Protein AF-A0A8K1CZY5-F1 (afdb_monomer)

pLDDT: mean 95.3, std 3.55, range [76.88, 98.69]

Structure (mmCIF, N/CA/C/O backbone):
data_AF-A0A8K1CZY5-F1
#
_entry.id   AF-A0A8K1CZY5-F1
#
loop_
_atom_site.group_PDB
_atom_site.id
_atom_site.type_symbol
_atom_site.label_atom_id
_atom_site.label_alt_id
_atom_site.label_comp_id
_atom_site.label_asym_id
_atom_site.label_entity_id
_atom_site.label_seq_id
_atom_site.pdbx_PDB_ins_code
_atom_site.Cartn_x
_atom_site.Cartn_y
_atom_site.Cartn_z
_atom_site.occupancy
_atom_site.B_iso_or_equiv
_atom_site.auth_seq_id
_atom_site.auth_comp_id
_atom_site.auth_asym_id
_atom_site.auth_atom_id
_atom_site.pdbx_PDB_model_num
ATOM 1 N N . GLU A 1 1 ? -19.663 13.991 16.403 1.00 89.12 1 GLU A N 1
ATOM 2 C CA . GLU A 1 1 ? -19.962 12.580 16.077 1.00 89.12 1 GLU A CA 1
ATOM 3 C C . GLU A 1 1 ? -18.813 11.930 15.315 1.00 89.12 1 GLU A C 1
ATOM 5 O O . GLU A 1 1 ? -18.369 10.869 15.730 1.00 89.12 1 GLU A O 1
ATOM 10 N N . VAL A 1 2 ? -18.255 12.591 14.294 1.00 97.69 2 VAL A N 1
ATOM 11 C CA . VAL A 1 2 ? -17.108 12.080 13.522 1.00 97.69 2 VAL A CA 1
ATOM 12 C C . VAL A 1 2 ? -16.037 13.165 13.347 1.00 97.69 2 VAL A C 1
ATOM 14 O O . VAL A 1 2 ? -16.372 14.339 13.192 1.00 97.69 2 VAL A O 1
ATOM 17 N N . VAL A 1 3 ? -14.760 12.780 13.369 1.00 97.44 3 VAL A N 1
ATOM 18 C CA . VAL A 1 3 ? -13.615 13.577 12.899 1.00 97.44 3 VAL A CA 1
ATOM 19 C C . VAL A 1 3 ? -13.138 13.000 11.571 1.00 97.44 3 VAL A C 1
ATOM 21 O O . VAL A 1 3 ? -12.917 11.796 11.487 1.00 97.44 3 VAL A O 1
ATOM 24 N N . VAL A 1 4 ? -12.935 13.845 10.558 1.00 97.81 4 VAL A N 1
ATOM 25 C CA . VAL A 1 4 ? -12.346 13.442 9.271 1.00 97.81 4 VAL A CA 1
ATOM 26 C C . 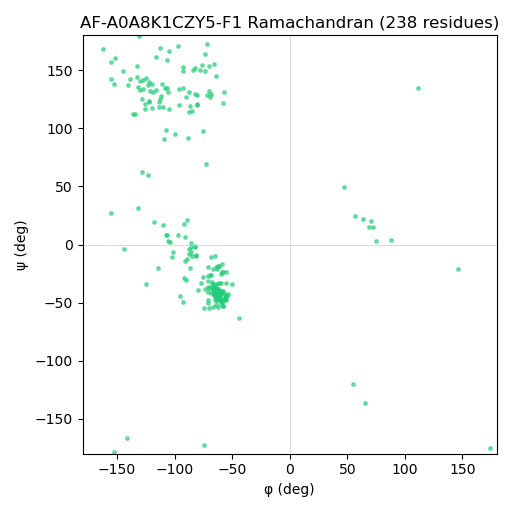VAL A 1 4 ? -10.953 14.057 9.148 1.00 97.81 4 VAL A C 1
ATOM 28 O O . VAL A 1 4 ? -10.823 15.279 9.160 1.00 97.81 4 VAL A O 1
ATOM 31 N N . ASP A 1 5 ? -9.920 13.223 9.047 1.00 97.44 5 ASP A N 1
ATOM 32 C CA . ASP A 1 5 ? -8.530 13.648 8.895 1.00 97.44 5 ASP A CA 1
ATOM 33 C C . ASP A 1 5 ? -8.028 13.451 7.458 1.00 97.44 5 ASP A C 1
ATOM 35 O O . ASP A 1 5 ? -7.921 12.332 6.946 1.00 97.44 5 ASP A O 1
ATOM 39 N N . THR A 1 6 ? -7.690 14.573 6.823 1.00 95.75 6 THR A N 1
ATOM 40 C CA . THR A 1 6 ? -7.095 14.653 5.483 1.00 95.75 6 THR A CA 1
ATOM 41 C C . THR A 1 6 ? -5.703 15.285 5.501 1.00 95.75 6 THR A C 1
ATOM 43 O O . THR A 1 6 ? -5.246 15.798 4.481 1.00 95.75 6 THR A O 1
ATOM 46 N N . SER A 1 7 ? -5.049 15.311 6.663 1.00 94.88 7 SER A N 1
ATOM 47 C CA . SER A 1 7 ? -3.691 15.826 6.817 1.00 94.88 7 SER A CA 1
ATOM 48 C C . SER A 1 7 ? -2.662 14.973 6.074 1.00 94.88 7 SER A C 1
ATOM 50 O O . SER A 1 7 ? -2.845 13.774 5.834 1.00 94.88 7 SER A O 1
ATOM 52 N N . SER A 1 8 ? -1.544 15.608 5.726 1.00 91.12 8 SER A N 1
ATOM 53 C CA . SER A 1 8 ? -0.393 14.918 5.157 1.00 91.12 8 SER A CA 1
ATOM 54 C C . SER A 1 8 ? 0.205 13.922 6.160 1.00 91.12 8 SER A C 1
ATOM 56 O O . SER A 1 8 ? 0.231 14.190 7.365 1.00 91.12 8 SER A O 1
ATOM 58 N N . PRO A 1 9 ? 0.719 12.775 5.690 1.00 92.56 9 PRO A N 1
ATOM 59 C CA . PRO A 1 9 ? 1.306 11.775 6.567 1.00 92.56 9 PRO A CA 1
ATOM 60 C C . PRO A 1 9 ? 2.614 12.262 7.195 1.00 92.56 9 PRO A C 1
ATOM 62 O O . PRO A 1 9 ? 3.536 12.676 6.496 1.00 92.56 9 PRO A O 1
ATOM 65 N N . ASN A 1 10 ? 2.716 12.131 8.516 1.00 94.88 10 ASN A N 1
ATOM 66 C CA . ASN A 1 10 ? 3.957 12.293 9.265 1.00 94.88 10 ASN A CA 1
ATOM 67 C C . ASN A 1 10 ? 4.434 10.916 9.741 1.00 94.88 10 ASN A C 1
ATOM 69 O O . ASN A 1 10 ? 3.945 10.392 10.738 1.00 94.88 10 ASN A O 1
ATOM 73 N N . TYR A 1 11 ? 5.380 10.316 9.022 1.00 93.12 11 TYR A N 1
ATOM 74 C CA . TYR A 1 11 ? 5.898 8.985 9.353 1.00 93.12 11 TYR A CA 1
ATOM 75 C C . TYR A 1 11 ? 6.981 8.975 10.442 1.00 93.12 11 TYR A C 1
ATOM 77 O O . TYR A 1 11 ? 7.436 7.892 10.805 1.00 93.12 11 TYR A O 1
ATOM 85 N N . ASN A 1 12 ? 7.390 10.136 10.967 1.00 93.56 12 ASN A N 1
ATOM 86 C CA . ASN A 1 12 ? 8.376 10.194 12.048 1.00 93.56 12 ASN A CA 1
ATOM 87 C C . ASN A 1 12 ? 7.768 9.696 13.364 1.00 93.56 12 ASN A C 1
ATOM 89 O O . ASN A 1 12 ? 8.339 8.835 14.029 1.00 93.56 12 ASN A O 1
ATOM 93 N N . ASP A 1 13 ? 6.600 10.228 13.719 1.00 94.19 13 ASP A N 1
ATOM 94 C CA . ASP A 1 13 ? 5.915 9.940 14.984 1.00 94.19 13 ASP A CA 1
ATOM 95 C C . ASP A 1 13 ? 4.380 9.885 14.865 1.00 94.19 13 ASP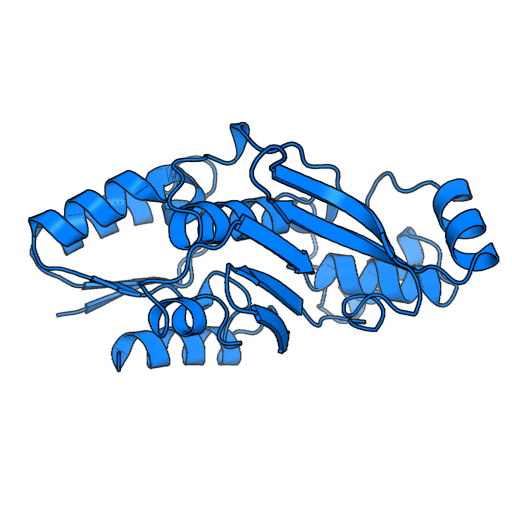 A C 1
ATOM 97 O O . ASP A 1 13 ? 3.699 9.550 15.831 1.00 94.19 13 ASP A O 1
ATOM 101 N N . GLY A 1 14 ? 3.811 10.165 13.687 1.00 95.81 14 GLY A N 1
ATOM 102 C CA . GLY A 1 14 ? 2.363 10.159 13.471 1.00 95.81 14 GLY A CA 1
ATOM 103 C C . GLY A 1 14 ? 1.628 11.368 14.056 1.00 95.81 14 GLY A C 1
ATOM 104 O O . GLY A 1 14 ? 0.399 11.422 13.965 1.00 95.81 14 GLY A O 1
ATOM 105 N N . GLU A 1 15 ? 2.332 12.338 14.641 1.00 97.31 15 GLU A N 1
ATOM 106 C CA . GLU A 1 15 ? 1.713 13.505 15.268 1.00 97.31 15 GLU A CA 1
ATOM 107 C C . GLU A 1 15 ? 1.401 14.622 14.254 1.00 97.31 15 GLU A C 1
ATOM 109 O O . GLU A 1 15 ? 2.093 14.753 13.237 1.00 97.31 15 GLU A O 1
ATOM 114 N N . PRO A 1 16 ? 0.353 15.441 14.495 1.00 97.12 16 PRO A N 1
ATOM 115 C CA . PRO A 1 16 ? -0.554 15.428 15.654 1.00 97.12 16 PRO A CA 1
ATOM 116 C C . PRO A 1 16 ? -1.702 14.399 15.556 1.00 97.12 16 PRO A C 1
ATOM 118 O O . PRO A 1 16 ? -2.556 14.327 16.445 1.00 97.12 16 PRO A O 1
ATOM 121 N N . SER A 1 17 ? -1.786 13.651 14.450 1.00 98.25 17 SER A N 1
ATOM 122 C CA . SER A 1 17 ? -2.934 12.794 14.141 1.00 98.25 17 SER A CA 1
ATOM 123 C C . SER A 1 17 ? -3.111 11.664 15.154 1.00 98.25 17 SER A C 1
ATOM 125 O O . SER A 1 17 ? -4.231 11.445 15.608 1.00 98.25 17 SER A O 1
ATOM 127 N N . VAL A 1 18 ? -2.037 10.993 15.585 1.00 98.19 18 VAL A N 1
ATOM 128 C CA . VAL A 1 18 ? -2.119 9.921 16.596 1.00 98.19 18 VAL A CA 1
ATOM 129 C C . VAL A 1 18 ? -2.737 10.431 17.900 1.00 98.19 18 VAL A C 1
ATOM 131 O O . VAL A 1 18 ? -3.727 9.859 18.371 1.00 98.19 18 VAL A O 1
ATOM 134 N N . SER A 1 19 ? -2.218 11.524 18.469 1.00 98.25 19 SER A N 1
ATOM 135 C CA . SER A 1 19 ? -2.771 12.091 19.704 1.00 98.25 19 SER A CA 1
ATOM 136 C C . SER A 1 19 ? -4.210 12.579 19.526 1.00 98.25 19 SER A C 1
ATOM 138 O O . SER A 1 19 ? -5.049 12.395 20.415 1.00 98.25 19 SER A O 1
ATOM 140 N N . LEU A 1 20 ? -4.529 13.168 18.370 1.00 98.19 20 LEU A N 1
ATOM 141 C CA . LEU A 1 20 ? -5.884 13.614 18.055 1.00 98.19 20 LEU A CA 1
ATOM 142 C C . LEU A 1 20 ? -6.861 12.436 17.985 1.00 98.19 20 LEU A C 1
ATOM 144 O O . LEU A 1 20 ? -7.939 12.511 18.579 1.00 98.19 20 LEU A O 1
ATOM 148 N N . TYR A 1 21 ? -6.484 11.343 17.318 1.00 98.50 21 TYR A N 1
ATOM 149 C CA . TYR A 1 21 ? -7.334 10.163 17.162 1.00 98.50 21 TYR A CA 1
ATOM 150 C C . TYR A 1 21 ? -7.613 9.522 18.512 1.00 98.50 21 TYR A C 1
ATOM 152 O O . TYR A 1 21 ? -8.772 9.311 18.852 1.00 98.50 21 TYR A O 1
ATOM 160 N N . ILE A 1 22 ? -6.579 9.297 19.330 1.00 98.62 22 ILE A N 1
ATOM 161 C CA . ILE A 1 22 ? -6.740 8.739 20.680 1.00 98.62 22 ILE A CA 1
ATOM 162 C C . ILE A 1 22 ? -7.709 9.596 21.499 1.00 98.62 22 ILE A C 1
ATOM 164 O O . ILE A 1 22 ? -8.610 9.063 22.150 1.00 98.62 22 ILE A O 1
ATOM 168 N N . LYS A 1 23 ? -7.567 10.926 21.445 1.00 98.50 23 LYS A N 1
ATOM 169 C CA . LYS A 1 23 ? -8.445 11.853 22.168 1.00 98.50 23 LYS A CA 1
ATOM 170 C C . LYS A 1 23 ? -9.891 11.801 21.670 1.00 98.50 23 LYS A C 1
ATOM 172 O O . LYS A 1 23 ? -10.803 11.873 22.493 1.00 98.50 23 LYS A O 1
ATOM 177 N N . ALA A 1 24 ? -10.104 11.716 20.357 1.00 98.50 24 ALA A N 1
ATOM 178 C CA . ALA A 1 24 ? -11.433 11.624 19.758 1.00 98.50 24 ALA A CA 1
ATOM 179 C C . ALA A 1 24 ? -12.108 10.290 20.119 1.00 98.50 24 ALA A C 1
ATOM 181 O O . ALA A 1 24 ? -13.182 10.291 20.723 1.00 98.50 24 ALA A O 1
ATOM 182 N N . LEU A 1 25 ? -11.429 9.173 19.856 1.00 98.69 25 LEU A N 1
ATOM 183 C CA . LEU A 1 25 ? -11.920 7.819 20.117 1.00 98.69 25 LEU A CA 1
ATOM 184 C C . LEU A 1 25 ? -12.232 7.606 21.605 1.00 98.69 25 LEU A C 1
ATOM 186 O O . LEU A 1 25 ? -13.305 7.115 21.942 1.00 98.69 25 LEU A O 1
ATOM 190 N N . SER A 1 26 ? -11.378 8.097 22.514 1.00 98.44 26 SER A N 1
ATOM 191 C CA . SER A 1 26 ? -11.622 8.025 23.970 1.00 98.44 26 SER A CA 1
ATOM 192 C C . SER A 1 26 ? -12.877 8.781 24.431 1.00 98.44 26 SER A C 1
ATOM 194 O O . SER A 1 26 ? -13.369 8.563 25.537 1.00 98.44 26 SER A O 1
ATOM 196 N N . ARG A 1 27 ? -13.395 9.699 23.609 1.00 98.25 27 ARG A N 1
ATOM 197 C CA . ARG A 1 27 ? -14.637 10.445 23.862 1.00 98.25 27 ARG A CA 1
ATOM 198 C C . ARG A 1 27 ? -15.847 9.825 23.153 1.00 98.25 27 ARG A C 1
ATOM 200 O O . ARG A 1 27 ? -16.897 10.458 23.118 1.00 98.25 27 ARG A O 1
ATOM 207 N N . GLY A 1 28 ? -15.697 8.638 22.561 1.00 97.81 28 GLY A N 1
ATOM 208 C CA . GLY A 1 28 ? -16.730 8.000 21.743 1.00 97.81 28 GLY A CA 1
ATOM 209 C C . GLY A 1 28 ? -16.933 8.668 20.378 1.00 97.81 28 GLY A C 1
ATOM 210 O O . GLY A 1 28 ? -17.947 8.435 19.732 1.00 97.81 28 GLY A O 1
ATOM 211 N N . ILE A 1 29 ? -16.004 9.523 19.932 1.00 98.56 29 ILE A N 1
ATOM 212 C CA . ILE A 1 29 ? -16.083 10.201 18.631 1.00 98.56 29 ILE A CA 1
ATOM 213 C C . ILE A 1 29 ? -15.398 9.320 17.585 1.00 98.56 29 ILE A C 1
ATOM 215 O O . ILE A 1 29 ? -14.241 8.941 17.765 1.00 98.56 29 ILE A O 1
ATOM 219 N N . HIS A 1 30 ? -16.087 9.013 16.486 1.00 98.50 30 HIS A N 1
ATOM 220 C CA . HIS A 1 30 ? -15.519 8.213 15.399 1.00 98.50 30 HIS A CA 1
ATOM 221 C C . HIS A 1 30 ? -14.443 8.995 14.634 1.00 98.50 30 HIS A C 1
ATOM 223 O O . HIS A 1 30 ? -14.478 10.226 14.569 1.00 98.50 30 HIS A O 1
ATOM 229 N N . VAL A 1 31 ? -13.504 8.281 14.017 1.00 98.62 31 VAL A N 1
ATOM 230 C CA . VAL A 1 31 ? -12.445 8.865 13.183 1.00 98.62 31 VAL A CA 1
ATOM 231 C C . VAL A 1 31 ? -12.535 8.285 11.779 1.00 98.62 31 VAL A C 1
ATOM 233 O O . VAL A 1 31 ? -12.611 7.075 11.617 1.00 98.62 31 VAL A O 1
ATOM 236 N N . ILE A 1 32 ? -12.487 9.133 10.760 1.00 98.44 32 ILE A N 1
ATOM 237 C CA . ILE A 1 32 ? -12.267 8.744 9.367 1.00 98.44 32 ILE A CA 1
ATOM 238 C C . ILE A 1 32 ? -10.951 9.369 8.931 1.00 98.44 32 ILE A C 1
ATOM 240 O O . ILE A 1 32 ? -10.724 10.550 9.180 1.00 98.44 32 ILE A O 1
ATOM 244 N N . THR A 1 33 ? -10.073 8.607 8.288 1.00 97.94 33 THR A N 1
ATOM 245 C CA . THR A 1 33 ? -8.774 9.121 7.857 1.00 97.94 33 THR A CA 1
ATOM 246 C C . THR A 1 33 ? -8.379 8.648 6.468 1.00 97.94 33 THR A C 1
ATOM 248 O O . THR A 1 33 ? -8.609 7.504 6.085 1.00 97.94 33 THR A O 1
ATOM 251 N N . VAL A 1 34 ? -7.741 9.535 5.708 1.00 96.81 34 VAL A N 1
ATOM 252 C CA . VAL A 1 34 ? -6.975 9.174 4.501 1.00 96.81 34 VAL A CA 1
ATOM 253 C C . VAL A 1 34 ? -5.461 9.248 4.747 1.00 96.81 34 VAL A C 1
ATOM 255 O O . VAL A 1 34 ? -4.656 8.982 3.851 1.00 96.81 34 VAL A O 1
ATOM 258 N N . ASN A 1 35 ? -5.064 9.556 5.984 1.00 96.75 35 ASN A N 1
ATOM 259 C CA . ASN A 1 35 ? -3.688 9.595 6.445 1.00 96.75 35 ASN A CA 1
ATOM 260 C C . ASN A 1 35 ? -3.221 8.189 6.866 1.00 96.75 35 ASN A C 1
ATOM 262 O O . ASN A 1 35 ? -3.698 7.598 7.834 1.00 96.75 35 ASN A O 1
ATOM 266 N N . LYS A 1 36 ? -2.246 7.652 6.127 1.00 96.19 36 LYS A N 1
ATOM 267 C CA . LYS A 1 36 ? -1.669 6.319 6.363 1.00 96.19 36 LYS A CA 1
ATOM 268 C C . LYS A 1 36 ? -0.809 6.251 7.625 1.00 96.19 36 LYS A C 1
ATOM 270 O O . LYS A 1 36 ? -0.719 5.185 8.225 1.00 96.19 36 LYS A O 1
ATOM 275 N N . ALA A 1 37 ? -0.141 7.343 8.004 1.00 96.75 37 ALA A N 1
ATOM 276 C CA . ALA A 1 37 ? 0.936 7.296 8.990 1.00 96.75 37 ALA A CA 1
ATOM 277 C C . ALA A 1 37 ? 0.479 6.835 10.387 1.00 96.75 37 ALA A C 1
ATOM 279 O O . ALA A 1 37 ? 1.106 5.915 10.913 1.00 96.75 37 ALA A O 1
ATOM 280 N N . PRO A 1 38 ? -0.631 7.342 10.965 1.00 97.38 38 PRO A N 1
ATOM 281 C CA . PRO A 1 38 ? -1.111 6.862 12.263 1.00 97.38 38 PRO A CA 1
ATOM 282 C C . PRO A 1 38 ? -1.403 5.360 12.273 1.00 97.38 38 PRO A C 1
ATOM 284 O O . PRO A 1 38 ? -1.062 4.668 13.227 1.00 97.38 38 PRO A O 1
ATOM 287 N N . LEU A 1 39 ? -1.982 4.840 11.186 1.00 97.06 39 LEU A N 1
ATOM 288 C CA . LEU A 1 39 ? -2.296 3.419 11.051 1.00 97.06 39 LEU A CA 1
ATOM 289 C C . LEU A 1 39 ? -1.045 2.574 10.804 1.00 97.06 39 LEU A C 1
ATOM 291 O O . LEU A 1 39 ? -0.939 1.483 11.343 1.00 97.06 39 LEU A O 1
ATOM 295 N N . ALA A 1 40 ? -0.080 3.056 10.023 1.00 95.81 40 ALA A N 1
ATOM 296 C CA . ALA A 1 40 ? 1.170 2.337 9.782 1.00 95.81 40 ALA A CA 1
ATOM 297 C C . ALA A 1 40 ? 2.075 2.272 11.031 1.00 95.81 40 ALA A C 1
ATOM 299 O O . ALA A 1 40 ? 2.889 1.355 11.150 1.00 95.81 40 ALA A O 1
ATOM 300 N N . LEU A 1 41 ? 1.949 3.236 11.951 1.00 95.19 41 LEU A N 1
ATOM 301 C CA . LEU A 1 41 ? 2.764 3.330 13.167 1.00 95.19 41 LEU A CA 1
ATOM 302 C C . LEU A 1 41 ? 2.092 2.694 14.394 1.00 95.19 41 LEU A C 1
ATOM 304 O O . LEU A 1 41 ? 2.743 1.964 15.140 1.00 95.19 41 LEU A O 1
ATOM 308 N N . GLU A 1 42 ? 0.800 2.958 14.599 1.00 96.06 42 GLU A N 1
ATOM 309 C CA . GLU A 1 42 ? 0.092 2.699 15.861 1.00 96.06 42 GLU A CA 1
ATOM 310 C C . GLU A 1 42 ? -1.251 1.966 15.649 1.00 96.06 42 GLU A C 1
ATOM 312 O O . GLU A 1 42 ? -2.186 2.153 16.427 1.00 96.06 42 GLU A O 1
ATOM 317 N N . PHE A 1 43 ? -1.354 1.112 14.615 1.00 97.12 43 PHE A N 1
ATOM 318 C CA . PHE A 1 43 ? -2.588 0.392 14.246 1.00 97.12 43 PHE A CA 1
ATOM 319 C C . PHE A 1 43 ? -3.322 -0.203 15.457 1.00 97.12 43 PHE A C 1
ATOM 321 O O . PHE A 1 43 ? -4.428 0.216 15.783 1.00 97.12 43 PHE A O 1
ATOM 328 N N . GLN A 1 44 ? -2.678 -1.140 16.157 1.00 96.00 44 GLN A N 1
ATOM 329 C CA . GLN A 1 44 ? -3.283 -1.886 17.259 1.00 96.00 44 GLN A CA 1
ATOM 330 C C . GLN A 1 44 ? -3.782 -0.955 18.371 1.00 96.00 44 GLN A C 1
ATOM 332 O O . GLN A 1 44 ? -4.928 -1.044 18.799 1.00 96.00 44 GLN A O 1
ATOM 337 N N . LYS A 1 45 ? -2.945 0.005 18.776 1.00 96.94 45 LYS A N 1
ATOM 338 C CA . LYS A 1 45 ? -3.264 0.973 19.830 1.00 96.94 45 LYS A CA 1
ATOM 339 C C . LYS A 1 45 ? -4.500 1.804 19.487 1.00 96.94 45 LYS A C 1
ATOM 341 O O . LYS A 1 45 ? -5.333 2.053 20.354 1.00 96.94 45 LYS A O 1
ATOM 346 N N . LEU A 1 46 ? -4.624 2.256 18.239 1.00 98.12 46 LEU A N 1
ATOM 347 C CA . LEU A 1 46 ? -5.771 3.052 17.801 1.00 98.12 46 LEU A CA 1
ATOM 348 C C . LEU A 1 46 ? -7.070 2.238 17.847 1.00 98.12 46 LEU A C 1
ATOM 350 O O . LEU A 1 46 ? -8.081 2.735 18.343 1.00 98.12 46 LEU A O 1
ATOM 354 N N . PHE A 1 47 ? -7.041 0.988 17.381 1.00 97.44 47 PHE A N 1
ATOM 355 C CA . PHE A 1 47 ? -8.222 0.123 17.381 1.00 97.44 47 PHE A CA 1
ATOM 356 C C . PHE A 1 47 ? -8.628 -0.341 18.779 1.00 97.44 47 PHE A C 1
ATOM 358 O O . PHE A 1 47 ? -9.819 -0.353 19.071 1.00 97.44 47 PHE A O 1
ATOM 365 N N . GLU A 1 48 ? -7.674 -0.622 19.669 1.00 98.00 48 GLU A N 1
ATOM 366 C CA . GLU A 1 48 ? -7.961 -0.942 21.076 1.00 98.00 48 GLU A CA 1
ATOM 367 C C . GLU A 1 48 ? -8.682 0.212 21.786 1.00 98.00 48 GLU A C 1
ATOM 369 O O . GLU A 1 48 ? -9.643 -0.000 22.529 1.00 98.00 48 GLU A O 1
ATOM 374 N N . VAL A 1 49 ? -8.256 1.458 21.543 1.00 98.50 49 VAL A N 1
ATOM 375 C CA . VAL A 1 49 ? -8.948 2.641 22.080 1.00 98.50 49 VAL A CA 1
ATOM 376 C C . VAL A 1 49 ? -10.342 2.772 21.467 1.00 98.50 49 VAL A C 1
ATOM 378 O O . VAL A 1 49 ? -11.293 3.075 22.190 1.00 98.50 49 VAL A O 1
ATOM 381 N N . ALA A 1 50 ? -10.480 2.538 20.160 1.00 98.25 50 ALA A N 1
ATOM 382 C CA . ALA A 1 50 ? -11.771 2.610 19.488 1.00 98.25 50 ALA A CA 1
ATOM 383 C C . ALA A 1 50 ? -12.775 1.607 20.080 1.00 98.25 50 ALA A C 1
ATOM 385 O O . ALA A 1 50 ? -13.858 2.006 20.513 1.00 98.25 50 ALA A O 1
ATOM 386 N N . GLU A 1 51 ? -12.370 0.339 20.183 1.00 97.62 51 GLU A N 1
ATOM 387 C CA . GLU A 1 51 ? -13.168 -0.762 20.727 1.00 97.62 51 GLU A CA 1
ATOM 388 C C . GLU A 1 51 ? -13.585 -0.493 22.176 1.00 97.62 51 GLU A C 1
ATOM 390 O O . GLU A 1 51 ? -14.774 -0.529 22.498 1.00 97.62 51 GLU A O 1
ATOM 395 N N . LYS A 1 52 ? -12.630 -0.116 23.036 1.00 98.38 52 LYS A N 1
ATOM 396 C CA . LYS A 1 52 ? -12.880 0.177 24.456 1.00 98.38 52 LYS A CA 1
ATOM 397 C C . LYS A 1 52 ? -13.956 1.245 24.674 1.00 98.38 52 LYS A C 1
ATOM 399 O O . LYS A 1 52 ? -14.663 1.208 25.680 1.00 98.38 52 LYS A O 1
ATOM 404 N N . HIS A 1 53 ? -14.052 2.215 23.770 1.00 98.19 53 HIS A N 1
ATOM 405 C CA . HIS A 1 53 ? -14.950 3.362 23.894 1.00 98.19 53 HIS A CA 1
ATOM 406 C C . HIS A 1 53 ? -16.161 3.298 22.949 1.00 98.19 53 HIS A C 1
ATOM 408 O O . HIS A 1 53 ? -16.896 4.280 22.847 1.00 98.19 53 HIS A O 1
ATOM 414 N N . GLY A 1 54 ? -16.378 2.173 22.255 1.00 97.56 54 GLY A N 1
ATOM 415 C CA . GLY A 1 54 ? -17.494 2.005 21.317 1.00 97.56 54 GLY A CA 1
ATOM 416 C C . GLY A 1 54 ? -17.438 2.944 20.105 1.00 97.56 54 GLY A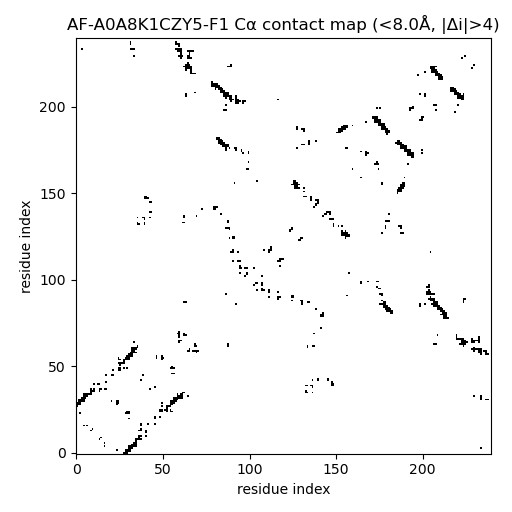 C 1
ATOM 417 O O . GLY A 1 54 ? -18.465 3.223 19.487 1.00 97.56 54 GLY A O 1
ATOM 418 N N . SER A 1 55 ? -16.252 3.456 19.772 1.00 97.75 55 SER A N 1
ATOM 419 C CA . SER A 1 55 ? -16.020 4.288 18.590 1.00 97.75 55 SER A CA 1
ATOM 420 C C . SER A 1 55 ? -15.471 3.445 17.433 1.00 97.75 55 SER A C 1
ATOM 422 O O . SER A 1 55 ? -15.186 2.259 17.575 1.00 97.75 55 SER A O 1
ATOM 424 N N . LYS A 1 56 ? -15.383 4.037 16.239 1.00 96.75 56 LYS A N 1
ATOM 425 C CA . LYS A 1 56 ? -15.026 3.339 14.995 1.00 96.75 56 LYS A CA 1
ATOM 426 C C . LYS A 1 56 ? -13.965 4.129 14.242 1.00 96.75 56 LYS A C 1
ATOM 428 O O . LYS A 1 56 ? -13.917 5.356 14.366 1.00 96.75 56 LYS A O 1
ATOM 433 N N . ILE A 1 57 ? -13.172 3.419 13.440 1.00 97.75 57 ILE A N 1
ATOM 434 C CA . ILE A 1 57 ? -12.174 4.006 12.543 1.00 97.75 57 ILE A CA 1
ATOM 435 C C . ILE A 1 57 ? -12.500 3.631 11.087 1.00 97.75 57 ILE A C 1
ATOM 437 O O . ILE A 1 57 ? -12.483 2.456 10.709 1.00 97.75 57 ILE A O 1
ATOM 441 N N . GLY A 1 58 ? -12.787 4.634 10.261 1.00 97.38 58 GLY A N 1
ATOM 442 C CA . GLY A 1 58 ? -12.843 4.552 8.800 1.00 97.38 58 GLY A CA 1
ATOM 443 C C . GLY A 1 58 ? -11.492 4.916 8.187 1.00 97.38 58 GLY A C 1
ATOM 444 O O . GLY A 1 58 ? -10.854 5.870 8.628 1.00 97.38 58 GLY A O 1
ATOM 445 N N . PHE A 1 59 ? -11.011 4.140 7.218 1.00 97.38 59 PHE A N 1
ATOM 446 C CA . PHE A 1 59 ? -9.708 4.383 6.590 1.00 97.38 59 PHE A CA 1
ATOM 447 C C . PHE A 1 59 ? -9.570 3.817 5.171 1.00 97.38 59 PHE A C 1
ATOM 449 O O . PHE A 1 59 ? -8.459 3.537 4.715 1.00 97.38 59 PHE A O 1
ATOM 456 N N . GLN A 1 60 ? -10.669 3.668 4.432 1.00 96.25 60 GLN A N 1
ATOM 457 C CA . GLN A 1 60 ? -10.665 3.185 3.051 1.00 96.25 60 GLN A CA 1
ATOM 458 C C . GLN A 1 60 ? -9.723 4.009 2.164 1.00 96.25 60 GLN A C 1
ATOM 460 O O . GLN A 1 60 ? -8.921 3.449 1.420 1.00 96.25 60 GLN A O 1
ATOM 465 N N . GLY A 1 61 ? -9.728 5.336 2.316 1.00 95.44 61 GLY A N 1
ATOM 466 C CA . GLY A 1 61 ? -8.884 6.224 1.512 1.00 95.44 61 GLY A CA 1
ATOM 467 C C . GLY A 1 61 ? -7.371 6.064 1.725 1.00 95.44 61 GLY A C 1
ATOM 468 O O . GLY A 1 61 ? -6.595 6.618 0.946 1.00 95.44 61 GLY A O 1
ATOM 469 N N . THR A 1 62 ? -6.929 5.306 2.734 1.00 96.31 62 THR A N 1
ATOM 470 C CA . THR A 1 62 ? -5.499 5.114 3.035 1.00 96.31 62 THR A CA 1
ATOM 471 C C . THR A 1 62 ? -4.810 4.135 2.083 1.00 96.31 62 THR A C 1
ATOM 473 O O . THR A 1 62 ? -3.642 4.333 1.736 1.00 96.31 62 THR A O 1
ATOM 476 N N . VAL A 1 63 ? -5.519 3.108 1.601 1.00 96.56 63 VAL A N 1
ATOM 477 C CA . VAL A 1 63 ? -4.968 2.075 0.713 1.00 96.56 63 VAL A CA 1
ATOM 478 C C . VAL A 1 63 ? -5.825 1.973 -0.538 1.00 96.56 63 VAL A C 1
ATOM 480 O O . VAL A 1 63 ? -7.007 1.683 -0.468 1.00 96.56 63 VAL A O 1
ATOM 483 N N . MET A 1 64 ? -5.228 2.193 -1.709 1.00 96.44 64 MET A N 1
ATOM 484 C CA . MET A 1 64 ? -5.944 2.234 -2.995 1.00 96.44 64 MET A CA 1
ATOM 485 C C . MET A 1 64 ? -7.090 3.260 -3.071 1.00 96.44 64 MET A C 1
ATOM 487 O O . MET A 1 64 ? -7.983 3.128 -3.904 1.00 96.44 64 MET A O 1
ATOM 491 N N . SER A 1 65 ? -7.035 4.321 -2.260 1.00 93.31 65 SER A N 1
ATOM 492 C CA . SER A 1 65 ? -7.929 5.473 -2.380 1.00 93.31 65 SER A CA 1
ATOM 493 C C . SER A 1 65 ? -9.416 5.054 -2.342 1.00 93.31 65 SER A C 1
ATOM 495 O O . SER A 1 65 ? -9.857 4.464 -1.358 1.00 93.31 65 SER A O 1
ATOM 497 N N . GLY A 1 66 ? -10.193 5.338 -3.389 1.00 92.62 66 GLY A N 1
ATOM 498 C CA . GLY A 1 66 ? -11.606 4.950 -3.489 1.00 92.62 66 GLY A CA 1
ATOM 499 C C . GLY A 1 66 ? -11.859 3.507 -3.943 1.00 92.62 66 GLY A C 1
ATOM 500 O O . GLY A 1 66 ? -12.994 3.044 -3.875 1.00 92.62 66 GLY A O 1
ATOM 501 N N . THR A 1 67 ? -10.839 2.780 -4.407 1.00 95.75 67 THR A N 1
ATOM 502 C CA . THR A 1 67 ? -10.988 1.367 -4.794 1.00 95.75 67 THR A CA 1
ATOM 503 C C . THR A 1 67 ? -11.171 0.524 -3.527 1.00 95.75 67 THR A C 1
ATOM 505 O O . THR A 1 67 ? -10.325 0.650 -2.644 1.00 95.75 67 THR A O 1
ATOM 508 N N . PRO A 1 68 ? -12.200 -0.344 -3.412 1.00 93.12 68 PRO A N 1
ATOM 509 C CA . PRO A 1 68 ? -12.631 -0.957 -2.146 1.00 93.12 68 PRO A CA 1
ATOM 510 C C . PRO A 1 68 ? -11.665 -2.039 -1.627 1.00 93.12 68 PRO A C 1
ATOM 512 O O . PRO A 1 68 ? -11.968 -3.225 -1.613 1.00 93.12 68 PRO A O 1
ATOM 515 N N . SER A 1 69 ? -10.479 -1.630 -1.195 1.00 93.69 69 SER A N 1
ATOM 516 C CA . SER A 1 69 ? -9.413 -2.481 -0.658 1.00 93.69 69 SER A CA 1
ATOM 517 C C . SER A 1 69 ? -9.643 -2.864 0.809 1.00 93.69 69 SER A C 1
ATOM 519 O O . SER A 1 69 ? -9.391 -4.001 1.186 1.00 93.69 69 SER A O 1
ATOM 521 N N . ILE A 1 70 ? -10.138 -1.937 1.633 1.00 94.38 70 ILE A N 1
ATOM 522 C CA . ILE A 1 70 ? -10.342 -2.106 3.077 1.00 94.38 70 ILE A CA 1
ATOM 523 C C . ILE A 1 70 ? -11.765 -2.590 3.340 1.00 94.38 70 ILE A C 1
ATOM 525 O O . ILE A 1 70 ? -11.982 -3.579 4.040 1.00 94.38 70 ILE A O 1
ATOM 529 N N . ASN A 1 71 ? -12.740 -1.914 2.735 1.00 89.56 71 ASN A N 1
ATOM 530 C CA . ASN A 1 71 ? -14.154 -2.157 2.980 1.00 89.56 71 ASN A CA 1
ATOM 531 C C . ASN A 1 71 ? -14.632 -3.491 2.405 1.00 89.56 71 ASN A C 1
ATOM 533 O O . ASN A 1 71 ? -15.528 -4.090 2.989 1.00 89.56 71 ASN A O 1
ATOM 537 N N . LEU A 1 72 ? -14.004 -4.015 1.343 1.00 86.62 72 LEU A N 1
ATOM 538 C CA . LEU A 1 72 ? -14.333 -5.357 0.857 1.00 86.62 72 LEU A CA 1
ATOM 539 C C . LEU A 1 72 ? -14.018 -6.427 1.906 1.00 86.62 72 LEU A C 1
ATOM 541 O O . LEU A 1 72 ? -14.830 -7.314 2.116 1.00 86.62 72 LEU A O 1
ATOM 545 N N . TYR A 1 73 ? -12.889 -6.344 2.612 1.00 83.62 73 TYR A N 1
ATOM 546 C CA . TYR A 1 73 ? -12.572 -7.332 3.650 1.00 83.62 73 TYR A CA 1
ATOM 547 C C . TYR A 1 73 ? -13.587 -7.308 4.801 1.00 83.62 73 TYR A C 1
ATOM 549 O O . TYR A 1 73 ? -13.968 -8.353 5.324 1.00 83.62 73 TYR A O 1
ATOM 557 N N . ARG A 1 74 ? -14.123 -6.125 5.129 1.00 80.38 74 ARG A N 1
ATOM 558 C CA . ARG A 1 74 ? -15.152 -5.971 6.168 1.00 80.38 74 ARG A CA 1
ATOM 559 C C . ARG A 1 74 ? -16.452 -6.728 5.863 1.00 80.38 74 ARG A C 1
ATOM 561 O O . ARG A 1 74 ? -17.215 -6.973 6.791 1.00 80.38 74 ARG A O 1
ATOM 568 N N . VAL A 1 75 ? -16.706 -7.128 4.609 1.00 77.75 75 VAL A N 1
ATOM 569 C CA . VAL A 1 75 ? -17.902 -7.916 4.243 1.00 77.75 75 VAL A CA 1
ATOM 570 C C . VAL A 1 75 ? -17.722 -9.426 4.447 1.00 77.75 75 VAL A C 1
ATOM 572 O O . VAL A 1 75 ? -18.697 -10.168 4.367 1.00 77.75 75 VAL A O 1
ATOM 575 N N . GLN A 1 76 ? -16.499 -9.894 4.724 1.00 83.88 76 GLN A N 1
ATOM 576 C CA . GLN A 1 76 ? -16.190 -11.299 5.013 1.00 83.88 76 GLN A CA 1
ATOM 577 C C . GLN A 1 76 ? -15.394 -11.431 6.327 1.00 83.88 76 GLN A C 1
ATOM 579 O O . GLN A 1 76 ? -14.273 -11.922 6.315 1.00 83.88 76 GLN A O 1
ATOM 584 N N . PRO A 1 77 ? -15.946 -11.035 7.487 1.00 76.88 77 PRO A N 1
ATOM 585 C CA . PRO A 1 77 ? -15.178 -10.954 8.736 1.00 76.88 77 PRO A CA 1
ATOM 586 C C . PRO A 1 77 ? -14.721 -12.309 9.309 1.00 76.88 77 PRO A C 1
ATOM 588 O O . PRO A 1 77 ? -13.948 -12.323 10.260 1.00 76.88 77 PRO A O 1
ATOM 591 N N . LEU A 1 78 ? -15.216 -13.434 8.778 1.00 86.19 78 LEU A N 1
ATOM 592 C CA . LEU A 1 78 ? -14.901 -14.783 9.267 1.00 86.19 78 LEU A CA 1
ATOM 593 C C . LEU A 1 78 ? -13.867 -15.532 8.416 1.00 86.19 78 LEU A C 1
ATOM 595 O O . LEU A 1 78 ? -13.491 -16.633 8.797 1.00 86.19 78 LEU A O 1
ATOM 599 N N . VAL A 1 79 ? -13.447 -14.994 7.263 1.00 90.81 79 VAL A N 1
ATOM 600 C CA . VAL A 1 79 ? -12.488 -15.696 6.393 1.00 90.81 79 VAL A CA 1
ATOM 601 C C . VAL A 1 79 ? -11.060 -15.368 6.808 1.00 90.81 79 VAL A C 1
ATOM 603 O O . VAL A 1 79 ? -10.709 -14.195 6.945 1.00 90.81 79 VAL A O 1
ATOM 606 N N . GLU A 1 80 ? -10.217 -16.388 6.953 1.00 92.69 80 GLU A N 1
ATOM 607 C CA . GLU A 1 80 ? -8.804 -16.165 7.249 1.00 92.69 80 GLU A CA 1
ATOM 608 C C . GLU A 1 80 ? -8.031 -15.822 5.967 1.00 92.69 80 GLU A C 1
ATOM 610 O O . GLU A 1 80 ? -7.986 -16.599 5.009 1.00 92.69 80 GLU A O 1
ATOM 615 N N . VAL A 1 81 ? -7.408 -14.640 5.937 1.00 95.25 81 VAL A N 1
ATOM 616 C CA . VAL A 1 81 ? -6.502 -14.239 4.854 1.00 95.25 81 VAL A CA 1
ATOM 617 C C . VAL A 1 81 ? -5.095 -14.725 5.179 1.00 95.25 81 VAL A C 1
ATOM 619 O O . VAL A 1 81 ? -4.447 -14.220 6.092 1.00 95.25 81 VAL A O 1
ATOM 622 N N . PHE A 1 82 ? -4.584 -15.660 4.380 1.00 96.25 82 PHE A N 1
ATOM 623 C CA . PHE A 1 82 ? -3.239 -16.216 4.563 1.00 96.25 82 PHE A CA 1
ATOM 624 C C . PHE A 1 82 ? -2.206 -15.653 3.580 1.00 96.25 82 PHE A C 1
ATOM 626 O O . PHE A 1 82 ? -1.008 -15.890 3.752 1.00 96.25 82 PHE A O 1
ATOM 633 N N . LYS A 1 83 ? -2.633 -14.918 2.540 1.00 97.88 83 LYS A N 1
ATOM 634 C CA . LYS A 1 83 ? -1.710 -14.284 1.590 1.00 97.88 83 LYS A CA 1
ATOM 635 C C . LYS A 1 83 ? -2.283 -13.034 0.927 1.00 97.88 83 LYS A C 1
ATOM 637 O O . LYS A 1 83 ? -3.425 -13.004 0.476 1.00 97.88 83 LYS A O 1
ATOM 642 N N . ILE A 1 84 ? -1.430 -12.021 0.809 1.00 98.06 84 ILE A N 1
ATOM 643 C CA . ILE A 1 84 ? -1.688 -10.737 0.165 1.00 98.06 84 ILE A CA 1
ATOM 644 C C . ILE A 1 84 ? -0.585 -10.472 -0.859 1.00 98.06 84 ILE A C 1
ATOM 646 O O . ILE A 1 84 ? 0.604 -10.626 -0.581 1.00 98.06 84 ILE A O 1
ATOM 650 N N . ARG A 1 85 ? -0.979 -10.042 -2.054 1.00 98.50 85 ARG A N 1
ATOM 651 C CA . ARG A 1 85 ? -0.086 -9.517 -3.089 1.00 98.50 85 ARG A CA 1
ATOM 652 C C . ARG A 1 85 ? -0.652 -8.198 -3.587 1.00 98.50 85 ARG A C 1
ATOM 654 O O . ARG A 1 85 ? -1.857 -8.083 -3.757 1.00 98.50 85 ARG A O 1
ATOM 661 N N . GLY A 1 86 ? 0.179 -7.201 -3.849 1.00 98.38 86 GLY A N 1
ATOM 662 C CA . GLY A 1 86 ? -0.328 -5.907 -4.282 1.00 98.38 86 GLY A CA 1
ATOM 663 C C . GLY A 1 86 ? 0.659 -5.093 -5.094 1.00 98.38 86 GLY A C 1
ATOM 664 O O . GLY A 1 86 ? 1.852 -5.052 -4.802 1.00 98.38 86 GLY A O 1
ATOM 665 N N . ILE A 1 87 ? 0.124 -4.396 -6.089 1.00 98.62 87 ILE A N 1
ATOM 666 C CA . ILE A 1 87 ? 0.765 -3.254 -6.733 1.00 98.62 87 ILE A CA 1
ATOM 667 C C . ILE A 1 87 ? 0.121 -2.032 -6.089 1.00 98.62 87 ILE A C 1
ATOM 669 O O . ILE A 1 87 ? -0.993 -1.643 -6.436 1.00 98.62 87 ILE A O 1
ATOM 673 N N . LEU A 1 88 ? 0.778 -1.500 -5.057 1.00 98.25 88 LEU A N 1
ATOM 674 C CA . LEU A 1 88 ? 0.173 -0.524 -4.142 1.00 98.25 88 LEU A CA 1
ATOM 675 C C . LEU A 1 88 ? 0.644 0.917 -4.379 1.00 98.25 88 LEU A C 1
ATOM 677 O O . LEU A 1 88 ? 0.196 1.829 -3.677 1.00 98.25 88 LEU A O 1
ATOM 681 N N . ASN A 1 89 ? 1.493 1.150 -5.379 1.00 97.75 89 ASN A N 1
ATOM 682 C CA . ASN A 1 89 ? 2.062 2.459 -5.673 1.00 97.75 89 ASN A CA 1
ATOM 683 C C . ASN A 1 89 ? 2.036 2.756 -7.184 1.00 97.75 89 ASN A C 1
ATOM 685 O O . ASN A 1 89 ? 2.740 2.116 -7.966 1.00 97.75 89 ASN A O 1
ATOM 689 N N . GLY A 1 90 ? 1.214 3.733 -7.578 1.00 97.31 90 GLY A N 1
ATOM 690 C CA . GLY A 1 90 ? 1.008 4.103 -8.980 1.00 97.31 90 GLY A CA 1
ATOM 691 C C . GLY A 1 90 ? 2.242 4.734 -9.629 1.00 97.31 90 GLY A C 1
ATOM 692 O O . GLY A 1 90 ? 2.526 4.430 -10.783 1.00 97.31 90 GLY A O 1
ATOM 693 N N . THR A 1 91 ? 3.018 5.538 -8.892 1.00 97.69 91 THR A N 1
ATOM 694 C CA . THR A 1 91 ? 4.255 6.176 -9.378 1.00 97.69 91 THR A CA 1
ATOM 695 C C . THR A 1 91 ? 5.258 5.134 -9.870 1.00 97.69 91 THR A C 1
ATOM 697 O O . THR A 1 91 ? 5.727 5.168 -11.009 1.00 97.69 91 THR A O 1
ATOM 700 N N . THR A 1 92 ? 5.561 4.151 -9.022 1.00 98.12 92 THR A N 1
ATOM 701 C CA . THR A 1 92 ? 6.502 3.077 -9.350 1.00 98.12 92 THR A CA 1
ATOM 702 C C . THR A 1 92 ? 5.946 2.125 -10.399 1.00 98.12 92 THR A C 1
ATOM 704 O O . THR A 1 92 ? 6.698 1.710 -11.281 1.00 98.12 92 THR A O 1
ATOM 707 N N . ASN A 1 93 ? 4.644 1.815 -10.371 1.00 98.50 93 ASN A N 1
ATOM 708 C CA . ASN A 1 93 ? 4.030 0.994 -11.414 1.00 98.50 93 ASN A CA 1
ATOM 709 C C . ASN A 1 93 ? 4.102 1.677 -12.787 1.00 98.50 93 ASN A C 1
ATOM 711 O O . ASN A 1 93 ? 4.412 1.021 -13.785 1.00 98.50 93 ASN A O 1
ATOM 715 N N . TYR A 1 94 ? 3.915 2.998 -12.831 1.00 98.38 94 TYR A N 1
ATOM 716 C CA . TYR A 1 94 ? 4.039 3.777 -14.054 1.00 98.38 94 TYR A CA 1
ATOM 717 C C . TYR A 1 94 ? 5.458 3.685 -14.605 1.00 98.38 94 TYR A C 1
ATOM 719 O O . TYR A 1 94 ? 5.648 3.250 -15.740 1.00 98.38 94 TYR A O 1
ATOM 727 N N . ILE A 1 95 ? 6.461 4.004 -13.782 1.00 98.25 95 ILE A N 1
ATOM 728 C CA . ILE A 1 95 ? 7.877 3.956 -14.171 1.00 98.25 95 ILE A CA 1
ATOM 729 C C . ILE A 1 95 ? 8.253 2.566 -14.698 1.00 98.25 95 ILE A C 1
ATOM 731 O O . ILE A 1 95 ? 8.827 2.451 -15.779 1.00 98.25 95 ILE A O 1
ATOM 735 N N . LEU A 1 96 ? 7.876 1.498 -13.990 1.00 98.19 96 LEU A N 1
ATOM 736 C CA . LEU A 1 96 ? 8.160 0.122 -14.410 1.00 98.19 96 LEU A CA 1
ATOM 737 C C . LEU A 1 96 ? 7.441 -0.272 -15.706 1.00 98.19 96 LEU A C 1
ATOM 739 O O . LEU A 1 96 ? 8.008 -1.006 -16.516 1.00 98.19 96 LEU A O 1
ATOM 743 N N . SER A 1 97 ? 6.228 0.238 -15.930 1.00 98.00 97 SER A N 1
ATOM 744 C CA . SER A 1 97 ? 5.500 0.043 -17.190 1.00 98.00 97 SER A CA 1
ATOM 745 C C . SER A 1 97 ? 6.251 0.697 -18.355 1.00 98.00 97 SER A C 1
ATOM 747 O O . SER A 1 97 ? 6.487 0.060 -19.376 1.00 98.00 97 SER A O 1
ATOM 749 N N . ARG A 1 98 ? 6.739 1.932 -18.177 1.00 97.62 98 ARG A N 1
ATOM 750 C CA . ARG A 1 98 ? 7.519 2.638 -19.207 1.00 97.62 98 ARG A CA 1
ATOM 751 C C . ARG A 1 98 ? 8.884 2.001 -19.468 1.00 97.62 98 ARG A C 1
ATOM 753 O O . ARG A 1 98 ? 9.344 1.969 -20.609 1.00 97.62 98 ARG A O 1
ATOM 760 N N . ILE A 1 99 ? 9.510 1.447 -18.431 1.00 96.50 99 ILE A N 1
ATOM 761 C CA . ILE A 1 99 ? 10.736 0.654 -18.573 1.00 96.50 99 ILE A CA 1
ATOM 762 C C . ILE A 1 99 ? 10.469 -0.600 -19.409 1.00 96.50 99 ILE A C 1
ATOM 764 O O . ILE A 1 99 ? 11.241 -0.915 -20.317 1.00 96.50 99 ILE A O 1
ATOM 768 N N . TYR A 1 100 ? 9.359 -1.299 -19.157 1.00 95.44 100 TYR A N 1
ATOM 769 C CA . TYR A 1 100 ? 8.959 -2.442 -19.976 1.00 95.44 100 TYR A CA 1
ATOM 770 C C . TYR A 1 100 ? 8.772 -2.049 -21.450 1.00 95.44 100 TYR A C 1
ATOM 772 O O . TYR A 1 100 ? 9.274 -2.767 -22.316 1.00 95.44 100 TYR A O 1
ATOM 780 N N . ASP A 1 101 ? 8.194 -0.875 -21.721 1.00 95.12 101 ASP A N 1
ATOM 781 C CA . ASP A 1 101 ? 7.938 -0.354 -23.074 1.00 95.12 101 ASP A CA 1
ATOM 782 C C . ASP A 1 101 ? 9.191 0.088 -23.846 1.00 95.12 101 ASP A C 1
ATOM 784 O O . ASP A 1 101 ? 9.150 0.203 -25.069 1.00 95.12 101 ASP A O 1
ATOM 788 N N . GLY A 1 102 ? 10.316 0.351 -23.177 1.00 93.44 102 GLY A N 1
ATOM 789 C CA . GLY A 1 102 ? 11.535 0.759 -23.885 1.00 93.44 102 GLY A CA 1
ATOM 790 C C . GLY A 1 102 ? 12.425 1.740 -23.151 1.00 93.44 102 GLY A C 1
ATOM 791 O O . GLY A 1 102 ? 13.602 1.822 -23.494 1.00 93.44 102 GLY A O 1
ATOM 792 N N . LEU A 1 103 ? 11.886 2.475 -22.179 1.00 95.38 103 LEU A N 1
ATOM 793 C CA . LEU A 1 103 ? 12.608 3.583 -21.568 1.00 95.38 103 LEU A CA 1
ATOM 794 C C . LEU A 1 103 ? 13.648 3.110 -20.553 1.00 95.38 103 LEU A C 1
ATOM 796 O O . LEU A 1 103 ? 13.483 2.094 -19.879 1.00 95.38 103 LEU A O 1
ATOM 800 N N . ASP A 1 104 ? 14.717 3.886 -20.411 1.00 94.19 104 ASP A N 1
ATOM 801 C CA . ASP A 1 104 ? 15.573 3.795 -19.237 1.00 94.19 104 ASP A CA 1
ATOM 802 C C . ASP A 1 104 ? 14.876 4.409 -18.007 1.00 94.19 104 ASP A C 1
ATOM 804 O O . ASP A 1 104 ? 13.895 5.153 -18.117 1.00 94.19 104 ASP A O 1
ATOM 808 N N . PHE A 1 105 ? 15.396 4.097 -16.819 1.00 94.62 105 PHE A N 1
ATOM 809 C CA . PHE A 1 105 ? 14.823 4.538 -15.549 1.00 94.62 105 PHE A CA 1
ATOM 810 C C . PHE A 1 105 ? 14.687 6.065 -15.444 1.00 94.62 105 PHE A C 1
ATOM 812 O O . PHE A 1 105 ? 13.648 6.556 -15.004 1.00 94.62 105 PHE A O 1
ATOM 819 N N . ASN A 1 106 ? 15.707 6.820 -15.863 1.00 95.00 106 ASN A N 1
ATOM 820 C CA . ASN A 1 106 ? 15.720 8.275 -15.718 1.00 95.00 106 ASN A CA 1
ATOM 821 C C . ASN A 1 106 ? 14.711 8.927 -16.663 1.00 95.00 106 ASN A C 1
ATOM 823 O O . ASN A 1 106 ? 13.988 9.836 -16.255 1.00 95.00 106 ASN A O 1
ATOM 827 N N . SER A 1 107 ? 14.617 8.435 -17.900 1.00 96.88 107 SER A N 1
ATOM 828 C CA . SER A 1 107 ? 13.612 8.880 -18.867 1.00 96.88 107 SER A CA 1
ATOM 829 C C . SER A 1 107 ? 12.191 8.578 -18.384 1.00 96.88 107 SER A C 1
ATOM 831 O O . SER A 1 107 ? 11.326 9.449 -18.444 1.00 96.88 107 SER A O 1
ATOM 833 N N . ALA A 1 108 ? 11.953 7.381 -17.838 1.00 97.25 108 ALA A N 1
ATOM 834 C CA . ALA A 1 108 ? 10.657 7.002 -17.278 1.00 97.25 108 ALA A CA 1
ATOM 835 C C . ALA A 1 108 ? 10.270 7.850 -16.051 1.00 97.25 108 ALA A C 1
ATOM 837 O O . ALA A 1 108 ? 9.123 8.283 -15.942 1.00 97.25 108 ALA A O 1
ATOM 838 N N . LEU A 1 109 ? 11.220 8.122 -15.148 1.00 97.31 109 LEU A N 1
ATOM 839 C CA . LEU A 1 109 ? 11.015 8.996 -13.990 1.00 97.31 109 LEU A CA 1
ATOM 840 C C . LEU A 1 109 ? 10.724 10.440 -14.415 1.00 97.31 109 LEU A C 1
ATOM 842 O O . LEU A 1 109 ? 9.812 11.068 -13.880 1.00 97.31 109 LEU A O 1
ATOM 846 N N . LYS A 1 110 ? 11.466 10.959 -15.398 1.00 97.94 110 LYS A N 1
ATOM 847 C CA . LYS A 1 110 ? 11.229 12.291 -15.960 1.00 97.94 110 LYS A CA 1
ATOM 848 C C . LYS A 1 110 ? 9.829 12.390 -16.568 1.00 97.94 110 LYS A C 1
ATOM 850 O O . LYS A 1 110 ? 9.100 13.321 -16.243 1.00 97.94 110 LYS A O 1
ATOM 855 N N . GLU A 1 111 ? 9.428 11.403 -17.370 1.00 98.19 111 GLU A N 1
ATOM 856 C CA . GLU A 1 111 ? 8.082 11.351 -17.955 1.00 98.19 111 GLU A CA 1
ATOM 857 C C . GLU A 1 111 ? 6.996 11.298 -16.860 1.00 98.19 111 GLU A C 1
ATOM 859 O O . GLU A 1 111 ? 5.965 11.962 -16.969 1.00 98.19 111 GLU A O 1
ATOM 864 N N . ALA A 1 112 ? 7.226 10.546 -15.776 1.00 97.56 112 ALA A N 1
ATOM 865 C CA . ALA A 1 112 ? 6.308 10.480 -14.639 1.00 97.56 112 ALA A CA 1
ATOM 866 C C . ALA A 1 112 ? 6.145 11.840 -13.936 1.00 97.56 112 ALA A C 1
ATOM 868 O O . ALA A 1 112 ? 5.019 12.213 -13.603 1.00 97.56 112 ALA A O 1
ATOM 869 N N . LYS A 1 113 ? 7.237 12.596 -13.750 1.00 97.62 113 LYS A N 1
ATOM 870 C CA . LYS A 1 113 ? 7.204 13.959 -13.190 1.00 97.62 113 LYS A CA 1
ATOM 871 C C . LYS A 1 113 ? 6.454 14.933 -14.099 1.00 97.62 113 LYS A C 1
ATOM 873 O O . LYS A 1 113 ? 5.570 15.644 -13.635 1.00 97.62 113 LYS A O 1
ATOM 878 N N . GLU A 1 114 ? 6.745 14.928 -15.400 1.00 97.56 114 GLU A N 1
ATOM 879 C CA . GLU A 1 114 ? 6.093 15.811 -16.383 1.00 97.56 114 GLU A CA 1
ATOM 880 C C . GLU A 1 114 ? 4.573 15.599 -16.451 1.00 97.56 114 GLU A C 1
ATOM 882 O O . GLU A 1 114 ? 3.817 16.548 -16.650 1.00 97.56 114 GLU A O 1
ATOM 887 N N . LYS A 1 115 ? 4.114 14.359 -16.243 1.00 96.25 115 LYS A N 1
ATOM 888 C CA . LYS A 1 115 ? 2.686 14.014 -16.191 1.00 96.25 115 LYS A CA 1
ATOM 889 C C . LYS A 1 115 ? 2.042 14.203 -14.815 1.00 96.25 115 LYS A C 1
ATOM 891 O O . LYS A 1 115 ? 0.845 13.957 -14.678 1.00 96.25 115 LYS A O 1
ATOM 896 N N . GLY A 1 116 ? 2.807 14.615 -13.803 1.00 94.50 116 GLY A N 1
ATOM 897 C CA . GLY A 1 116 ? 2.327 14.783 -12.431 1.00 94.50 116 GLY A CA 1
ATOM 898 C C . GLY A 1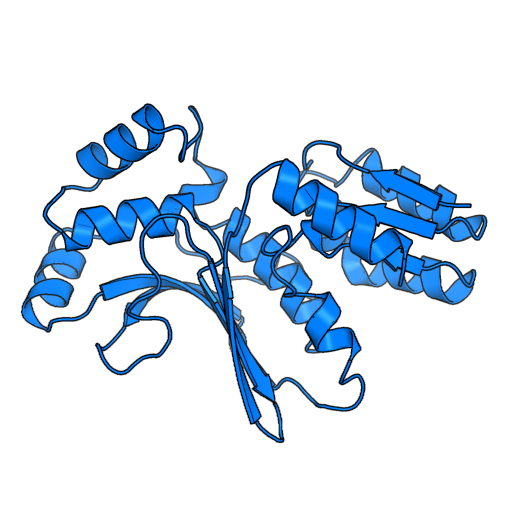 116 ? 2.018 13.467 -11.708 1.00 94.50 116 GLY A C 1
ATOM 899 O O . GLY A 1 116 ? 1.258 13.466 -10.744 1.00 94.50 116 GLY A O 1
ATOM 900 N N . TYR A 1 117 ? 2.569 12.342 -12.172 1.00 94.06 117 TYR A N 1
ATOM 901 C CA . TYR A 1 117 ? 2.456 11.043 -11.496 1.00 94.06 117 TYR A CA 1
ATOM 902 C C . TYR A 1 117 ? 3.533 10.833 -10.432 1.00 94.06 117 TYR A C 1
ATOM 904 O O . TYR A 1 117 ? 3.350 9.994 -9.559 1.00 94.06 117 TYR A O 1
ATOM 912 N N . ALA A 1 118 ? 4.638 11.573 -10.508 1.00 95.06 118 ALA A N 1
ATOM 913 C CA . ALA A 1 118 ? 5.672 11.640 -9.484 1.00 95.06 118 ALA A CA 1
ATOM 914 C C . ALA A 1 118 ? 5.796 13.086 -8.990 1.00 95.06 118 ALA A C 1
ATOM 916 O O . ALA A 1 118 ? 5.788 14.014 -9.802 1.00 95.06 118 ALA A O 1
ATOM 917 N N . GLU A 1 119 ? 5.934 13.274 -7.679 1.00 91.62 119 GLU A N 1
ATOM 918 C CA . GLU A 1 119 ? 6.268 14.576 -7.095 1.00 91.62 119 GLU A CA 1
ATOM 919 C C . GLU A 1 119 ? 7.732 14.954 -7.380 1.00 91.62 119 GLU A C 1
ATOM 921 O O . GLU A 1 119 ? 8.519 14.156 -7.903 1.00 91.62 119 GLU A O 1
ATOM 926 N N . GLU A 1 120 ? 8.120 16.185 -7.030 1.00 91.06 120 GLU A N 1
ATOM 927 C CA . GLU A 1 120 ? 9.503 16.637 -7.213 1.00 91.06 120 GLU A CA 1
ATOM 928 C C . GLU A 1 120 ? 10.489 15.802 -6.383 1.00 91.06 120 GLU A C 1
ATOM 930 O O . GLU A 1 120 ? 11.555 15.433 -6.883 1.00 91.06 120 GLU A O 1
ATOM 935 N N . ASP A 1 121 ? 10.086 15.426 -5.167 1.00 94.50 121 ASP A N 1
ATOM 936 C CA . ASP A 1 121 ? 10.768 14.437 -4.335 1.00 94.50 121 ASP A CA 1
ATOM 937 C C . ASP A 1 121 ? 9.938 13.138 -4.232 1.00 94.50 121 ASP A C 1
ATOM 939 O O . ASP A 1 121 ? 9.113 12.990 -3.331 1.00 94.50 121 ASP A O 1
ATOM 943 N N . PRO A 1 122 ? 10.150 12.161 -5.134 1.00 94.81 122 PRO A N 1
ATOM 944 C CA . PRO A 1 122 ? 9.433 10.890 -5.125 1.00 94.81 122 PRO A CA 1
ATOM 945 C C . PRO A 1 122 ? 10.132 9.824 -4.261 1.00 94.81 122 PRO A C 1
ATOM 947 O O . PRO A 1 122 ? 9.922 8.627 -4.467 1.00 94.81 122 PRO A O 1
ATOM 950 N N . THR A 1 123 ? 11.000 10.207 -3.315 1.00 95.88 123 THR A N 1
ATOM 951 C CA . THR A 1 123 ? 11.857 9.261 -2.575 1.00 95.88 123 THR A CA 1
ATOM 952 C C . THR A 1 123 ? 11.065 8.138 -1.902 1.00 95.88 123 THR A C 1
ATOM 954 O O . THR A 1 123 ? 11.450 6.972 -2.013 1.00 95.88 123 THR A O 1
ATOM 957 N N . LEU A 1 124 ? 9.943 8.457 -1.244 1.00 94.44 124 LEU A N 1
ATOM 958 C CA . LEU A 1 124 ? 9.110 7.468 -0.542 1.00 94.44 124 LEU A CA 1
ATOM 959 C C . LEU A 1 124 ? 8.391 6.492 -1.486 1.00 94.44 124 LEU A C 1
ATOM 961 O O . LEU A 1 124 ? 8.086 5.364 -1.092 1.00 94.44 124 LEU A O 1
ATOM 965 N N . ASP A 1 125 ? 8.139 6.904 -2.728 1.00 96.44 125 ASP A N 1
ATOM 966 C CA . ASP A 1 125 ? 7.627 6.013 -3.763 1.00 96.44 125 ASP A CA 1
ATOM 967 C C . ASP A 1 125 ? 8.752 5.095 -4.250 1.00 96.44 125 ASP A C 1
ATOM 969 O O . ASP A 1 125 ? 8.644 3.868 -4.207 1.00 96.44 125 ASP A O 1
ATOM 973 N N . LEU A 1 126 ? 9.870 5.693 -4.680 1.00 97.25 126 LEU A N 1
ATOM 974 C CA . LEU A 1 126 ? 10.957 4.992 -5.363 1.00 97.25 126 LEU A CA 1
ATOM 975 C C . LEU A 1 126 ? 11.695 4.000 -4.472 1.00 97.25 126 LEU A C 1
ATOM 977 O O . LEU A 1 126 ? 12.160 2.978 -4.983 1.00 97.25 126 LEU A O 1
ATOM 981 N N . ASN A 1 127 ? 11.804 4.275 -3.170 1.00 95.94 127 ASN A N 1
ATOM 982 C CA . ASN A 1 127 ? 12.440 3.378 -2.209 1.00 95.94 127 ASN A CA 1
ATOM 983 C C . ASN A 1 127 ? 11.505 2.246 -1.727 1.00 95.94 127 ASN A C 1
ATOM 985 O O . ASN A 1 127 ? 11.988 1.305 -1.103 1.00 95.94 127 ASN A O 1
ATOM 989 N N . GLY A 1 128 ? 10.209 2.292 -2.066 1.00 96.25 128 GLY A N 1
ATOM 990 C CA . GLY A 1 128 ? 9.199 1.292 -1.704 1.00 96.25 128 GLY A CA 1
ATOM 991 C C . GLY A 1 128 ? 8.497 1.521 -0.361 1.00 96.25 128 GLY A C 1
ATOM 992 O O . GLY A 1 128 ? 7.664 0.701 0.030 1.00 96.25 128 GLY A O 1
ATOM 993 N N . PHE A 1 129 ? 8.789 2.621 0.332 1.00 96.31 129 PHE A N 1
ATOM 994 C CA . PHE A 1 129 ? 8.239 2.930 1.649 1.00 96.31 129 PHE A CA 1
ATOM 995 C C . PHE A 1 129 ? 6.719 3.128 1.623 1.00 96.31 129 PHE A C 1
ATOM 997 O O . PHE A 1 129 ? 6.021 2.567 2.464 1.00 96.31 129 PHE A O 1
ATOM 1004 N N . ASP A 1 130 ? 6.174 3.874 0.654 1.00 96.00 130 ASP A N 1
ATOM 1005 C CA . ASP A 1 130 ? 4.720 4.090 0.557 1.00 96.00 130 ASP A CA 1
ATOM 1006 C C . ASP A 1 130 ? 3.956 2.766 0.365 1.00 96.00 130 ASP A C 1
ATOM 1008 O O . ASP A 1 130 ? 2.943 2.515 1.025 1.00 96.00 130 ASP A O 1
ATOM 1012 N N . ALA A 1 131 ? 4.480 1.871 -0.478 1.00 97.69 131 ALA A N 1
ATOM 1013 C CA . ALA A 1 131 ? 3.923 0.534 -0.655 1.00 97.69 131 ALA A CA 1
ATOM 1014 C C . ALA A 1 131 ? 4.041 -0.314 0.625 1.00 97.69 131 ALA A C 1
ATOM 1016 O O . ALA A 1 131 ? 3.104 -1.045 0.951 1.00 97.69 131 ALA A O 1
ATOM 1017 N N . ALA A 1 132 ? 5.141 -0.187 1.376 1.00 97.50 132 ALA A N 1
ATOM 1018 C CA . ALA A 1 132 ? 5.321 -0.874 2.654 1.00 97.50 132 ALA A CA 1
ATOM 1019 C C . ALA A 1 132 ? 4.326 -0.375 3.708 1.00 97.50 132 ALA A C 1
ATOM 1021 O O . ALA A 1 132 ? 3.681 -1.193 4.355 1.00 97.50 132 ALA A O 1
ATOM 1022 N N . ALA A 1 133 ? 4.111 0.939 3.814 1.00 97.19 133 ALA A N 1
ATOM 1023 C CA . ALA A 1 133 ? 3.151 1.523 4.750 1.00 97.19 133 ALA A CA 1
ATOM 1024 C C . ALA A 1 133 ? 1.720 1.045 4.461 1.00 97.19 133 ALA A C 1
ATOM 1026 O O . ALA A 1 133 ? 0.982 0.680 5.376 1.00 97.19 133 ALA A O 1
ATOM 1027 N N . LYS A 1 134 ? 1.339 0.976 3.179 1.00 97.88 134 LYS A N 1
ATOM 1028 C CA . LYS A 1 134 ? 0.045 0.418 2.754 1.00 97.88 134 LYS A CA 1
ATOM 1029 C C . LYS A 1 134 ? -0.069 -1.071 3.082 1.00 97.88 134 LYS A C 1
ATOM 1031 O O . LYS A 1 134 ? -1.114 -1.508 3.557 1.00 97.88 134 LYS A O 1
ATOM 1036 N N . LEU A 1 135 ? 0.996 -1.844 2.870 1.00 98.06 135 LEU A N 1
ATOM 1037 C CA . LEU A 1 135 ? 1.015 -3.263 3.219 1.00 98.06 135 LEU A CA 1
ATOM 1038 C C . LEU A 1 135 ? 0.931 -3.484 4.737 1.00 98.06 135 LEU A C 1
ATOM 1040 O O . LEU A 1 135 ? 0.232 -4.398 5.157 1.00 98.06 135 LEU A O 1
ATOM 1044 N N . THR A 1 136 ? 1.557 -2.636 5.562 1.00 97.25 136 THR A N 1
ATOM 1045 C CA . THR A 1 136 ? 1.409 -2.673 7.028 1.00 97.25 136 THR A CA 1
ATOM 1046 C C . THR A 1 136 ? -0.052 -2.556 7.449 1.00 97.25 136 THR A C 1
ATOM 1048 O O . THR A 1 136 ? -0.527 -3.376 8.231 1.00 97.25 136 THR A O 1
ATOM 1051 N N . ILE A 1 137 ? -0.790 -1.599 6.878 1.00 97.19 137 ILE A N 1
ATOM 1052 C CA . ILE A 1 137 ? -2.222 -1.420 7.158 1.00 97.19 137 ILE A CA 1
ATOM 1053 C C . ILE A 1 137 ? -3.017 -2.669 6.752 1.00 97.19 137 ILE A C 1
ATOM 1055 O O . ILE A 1 137 ? -3.828 -3.16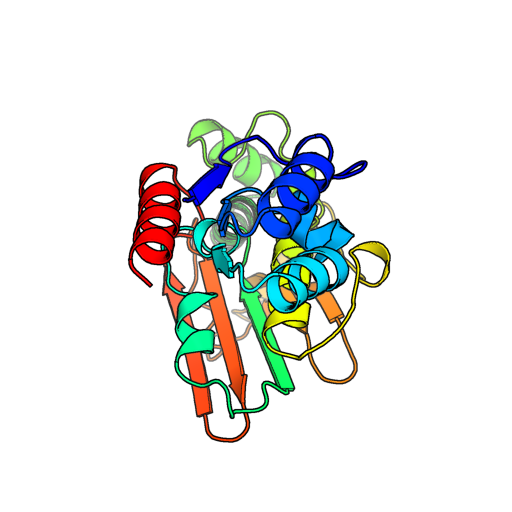3 7.533 1.00 97.19 137 ILE A O 1
ATOM 1059 N N . LEU A 1 138 ? -2.771 -3.201 5.550 1.00 96.94 138 LEU A N 1
ATOM 1060 C CA . LEU A 1 138 ? -3.476 -4.380 5.039 1.00 96.94 138 LEU A CA 1
ATOM 1061 C C . LEU A 1 138 ? -3.217 -5.631 5.881 1.00 96.94 138 LEU A C 1
ATOM 1063 O O . LEU A 1 138 ? -4.155 -6.349 6.205 1.00 96.94 138 LEU A O 1
ATOM 1067 N N . VAL A 1 139 ? -1.963 -5.894 6.244 1.00 96.44 139 VAL A N 1
ATOM 1068 C CA . VAL A 1 139 ? -1.582 -7.089 7.007 1.00 96.44 139 VAL A CA 1
ATOM 1069 C C . VAL A 1 139 ? -2.132 -7.031 8.430 1.00 96.44 139 VAL A C 1
ATOM 1071 O O . VAL A 1 139 ? -2.654 -8.033 8.916 1.00 96.44 139 VAL A O 1
ATOM 1074 N N . ASN A 1 140 ? -2.080 -5.867 9.080 1.00 96.19 140 ASN A N 1
ATOM 1075 C CA . ASN A 1 140 ? -2.639 -5.720 10.422 1.00 96.19 140 ASN A CA 1
ATOM 1076 C C . ASN A 1 140 ? -4.169 -5.858 10.418 1.00 96.19 140 ASN A C 1
ATOM 1078 O O . ASN A 1 140 ? -4.722 -6.509 11.297 1.00 96.19 140 ASN A O 1
ATOM 1082 N N . LEU A 1 141 ? -4.848 -5.329 9.392 1.00 95.00 141 LEU A N 1
ATOM 1083 C CA . LEU A 1 141 ? -6.296 -5.475 9.238 1.00 95.00 141 LEU A CA 1
ATOM 1084 C C . LEU A 1 141 ? -6.726 -6.908 8.890 1.00 95.00 141 LEU A C 1
ATOM 1086 O O . LEU A 1 141 ? -7.621 -7.456 9.525 1.00 95.00 141 LEU A O 1
ATOM 1090 N N . MET A 1 142 ? -6.164 -7.474 7.821 1.00 94.50 142 MET A N 1
ATOM 1091 C CA . MET A 1 142 ? -6.707 -8.672 7.170 1.00 94.50 142 MET A CA 1
ATOM 1092 C C . MET A 1 142 ? -6.123 -9.969 7.716 1.00 94.50 142 MET A C 1
ATOM 1094 O O . MET A 1 142 ? -6.779 -11.000 7.676 1.00 94.50 142 MET A O 1
ATOM 1098 N N . MET A 1 143 ? -4.886 -9.928 8.211 1.00 94.38 143 MET A N 1
ATOM 1099 C CA . MET A 1 143 ? -4.187 -11.105 8.736 1.00 94.38 143 MET A CA 1
ATOM 1100 C C . MET A 1 143 ? -4.083 -11.076 10.267 1.00 94.38 143 MET A C 1
ATOM 1102 O O . MET A 1 143 ? -3.345 -11.877 10.837 1.00 94.38 143 MET A O 1
ATOM 1106 N N . ASN A 1 144 ? -4.767 -10.123 10.918 1.00 92.19 144 ASN A N 1
ATOM 1107 C CA . ASN A 1 144 ? -4.774 -9.913 12.367 1.00 92.19 144 ASN A CA 1
ATOM 1108 C C . ASN A 1 144 ? -3.362 -9.930 12.988 1.00 92.19 144 ASN A C 1
ATOM 1110 O O . ASN A 1 144 ? -3.078 -10.653 13.945 1.00 92.19 144 ASN A O 1
ATOM 1114 N N . ARG A 1 145 ? -2.441 -9.166 12.390 1.00 93.06 145 ARG A N 1
ATOM 1115 C CA . ARG A 1 145 ? -1.064 -9.023 12.883 1.00 93.06 145 ARG A CA 1
ATOM 1116 C C . ARG A 1 145 ? -0.852 -7.675 13.561 1.00 93.06 145 ARG A C 1
ATOM 1118 O O . ARG A 1 145 ? -1.633 -6.746 13.403 1.00 93.06 145 ARG A O 1
ATOM 1125 N N . ASN A 1 146 ? 0.258 -7.566 14.283 1.00 92.31 146 ASN A N 1
ATOM 1126 C CA . ASN A 1 146 ? 0.715 -6.325 14.901 1.00 92.31 146 ASN A CA 1
ATOM 1127 C C . ASN A 1 146 ? 2.129 -5.984 14.414 1.00 92.31 146 ASN A C 1
ATOM 1129 O O . ASN A 1 146 ? 3.087 -5.967 15.188 1.00 92.31 146 ASN A O 1
ATOM 1133 N N . LEU A 1 147 ? 2.264 -5.804 13.101 1.00 93.25 147 LEU A N 1
ATOM 1134 C CA . LEU A 1 147 ? 3.527 -5.437 12.473 1.00 93.25 147 LEU A CA 1
ATOM 1135 C C . LEU A 1 147 ? 3.641 -3.921 12.341 1.00 93.25 147 LEU A C 1
ATOM 1137 O O . LEU A 1 147 ? 2.659 -3.207 12.136 1.00 93.25 147 LEU A O 1
ATOM 1141 N N . ARG A 1 148 ? 4.876 -3.441 12.404 1.00 90.06 148 ARG A N 1
ATOM 1142 C CA . ARG A 1 148 ? 5.274 -2.059 12.141 1.00 90.06 148 ARG A CA 1
ATOM 1143 C C . ARG A 1 148 ? 6.188 -2.033 10.929 1.00 90.06 148 ARG A C 1
ATOM 1145 O O . ARG A 1 148 ? 6.824 -3.029 10.614 1.00 90.06 148 ARG A O 1
ATOM 1152 N N . LEU A 1 149 ? 6.349 -0.870 10.303 1.00 89.25 149 LEU A N 1
ATOM 1153 C CA . LEU A 1 149 ? 7.229 -0.692 9.136 1.00 89.25 149 LEU A CA 1
ATOM 1154 C C . LEU A 1 149 ? 8.655 -1.245 9.318 1.00 89.25 149 LEU A C 1
ATOM 1156 O O . LEU A 1 149 ? 9.236 -1.760 8.369 1.00 89.25 149 LEU A O 1
ATOM 1160 N N . ARG A 1 150 ? 9.209 -1.187 10.535 1.00 87.50 150 ARG A N 1
ATOM 1161 C CA . ARG A 1 150 ? 10.538 -1.743 10.855 1.00 87.50 150 ARG A CA 1
ATOM 1162 C C . ARG A 1 150 ? 10.638 -3.267 10.709 1.00 87.50 150 ARG A C 1
ATOM 1164 O O . ARG A 1 150 ? 11.743 -3.785 10.609 1.00 87.50 150 ARG A O 1
ATOM 1171 N N . ASP A 1 151 ? 9.507 -3.967 10.705 1.00 88.56 151 ASP A N 1
ATOM 1172 C CA . ASP A 1 151 ? 9.434 -5.422 10.557 1.00 88.56 151 ASP A CA 1
ATOM 1173 C C . ASP A 1 151 ? 9.432 -5.841 9.071 1.00 88.56 151 ASP A C 1
ATOM 1175 O O . ASP A 1 151 ? 9.498 -7.028 8.751 1.00 88.56 151 ASP A O 1
ATOM 1179 N N . PHE A 1 152 ? 9.368 -4.873 8.147 1.00 89.44 152 PHE A N 1
ATOM 1180 C CA . PHE A 1 152 ? 9.270 -5.101 6.709 1.00 89.44 152 PHE A CA 1
ATOM 1181 C C . PHE A 1 152 ? 10.649 -5.029 6.066 1.00 89.44 152 PHE A C 1
ATOM 1183 O O . PHE A 1 152 ? 11.403 -4.073 6.252 1.00 89.44 152 PHE A O 1
ATOM 1190 N N . LYS A 1 153 ? 10.942 -5.997 5.198 1.00 91.06 153 LYS A N 1
ATOM 1191 C CA . LYS A 1 153 ? 12.027 -5.853 4.225 1.00 91.06 153 LYS A CA 1
ATOM 1192 C C . LYS A 1 153 ? 11.467 -5.152 3.002 1.00 91.06 153 LYS A C 1
ATOM 1194 O O . LYS A 1 153 ? 10.567 -5.684 2.357 1.00 91.06 153 LYS A O 1
ATOM 1199 N N . PHE A 1 154 ? 11.997 -3.988 2.650 1.00 91.75 154 PHE A N 1
ATOM 1200 C CA . PHE A 1 154 ? 11.616 -3.351 1.399 1.00 91.75 154 PHE A CA 1
ATOM 1201 C C . PHE A 1 154 ? 12.817 -2.878 0.587 1.00 91.75 154 PHE A C 1
ATOM 1203 O O . PHE A 1 154 ? 13.778 -2.314 1.104 1.00 91.75 154 PHE A O 1
ATOM 1210 N N . ARG A 1 155 ? 12.756 -3.163 -0.713 1.00 94.62 155 ARG A N 1
ATOM 1211 C CA . ARG A 1 155 ? 13.696 -2.727 -1.742 1.00 94.62 155 ARG A CA 1
ATOM 1212 C C . ARG A 1 155 ? 12.886 -1.969 -2.781 1.00 94.62 155 ARG A C 1
ATOM 1214 O O . ARG A 1 155 ? 11.950 -2.524 -3.342 1.00 94.62 155 ARG A O 1
ATOM 1221 N N . GLY A 1 156 ? 13.262 -0.728 -3.046 1.00 95.81 156 GLY A N 1
ATOM 1222 C CA . GLY A 1 156 ? 12.632 0.102 -4.065 1.00 95.81 156 GLY A CA 1
ATOM 1223 C C . GLY A 1 156 ? 12.987 -0.269 -5.506 1.00 95.81 156 GLY A C 1
ATOM 1224 O O . GLY A 1 156 ? 13.682 -1.253 -5.768 1.00 95.81 156 GLY A O 1
ATOM 1225 N N . ILE A 1 157 ? 12.547 0.569 -6.445 1.00 97.19 157 ILE A N 1
ATOM 1226 C CA . ILE A 1 157 ? 12.811 0.412 -7.885 1.00 97.19 157 ILE A CA 1
ATOM 1227 C C . ILE A 1 157 ? 14.081 1.133 -8.358 1.00 97.19 157 ILE A C 1
ATOM 1229 O O . ILE A 1 157 ? 14.584 0.839 -9.437 1.00 97.19 157 ILE A O 1
ATOM 1233 N N . GLN A 1 158 ? 14.625 2.036 -7.538 1.00 92.12 158 GLN A N 1
ATOM 1234 C CA . GLN A 1 158 ? 15.807 2.856 -7.849 1.00 92.12 158 GLN A CA 1
ATOM 1235 C C . GLN A 1 158 ? 17.082 2.055 -8.164 1.00 92.12 158 GLN A C 1
ATOM 1237 O O . GLN A 1 158 ? 17.965 2.545 -8.856 1.00 92.12 158 GLN A O 1
ATOM 1242 N N . ASN A 1 159 ? 17.166 0.814 -7.676 1.00 85.00 159 ASN A N 1
ATOM 1243 C CA . ASN A 1 159 ? 18.338 -0.051 -7.832 1.00 85.00 159 ASN A CA 1
ATOM 1244 C C . ASN A 1 159 ? 18.085 -1.228 -8.785 1.00 85.00 159 ASN A C 1
ATOM 1246 O O . ASN A 1 159 ? 18.819 -2.214 -8.737 1.00 85.00 159 ASN A O 1
ATOM 1250 N N . ILE A 1 160 ? 17.031 -1.173 -9.608 1.00 92.56 160 ILE A N 1
ATOM 1251 C CA . ILE A 1 160 ? 16.813 -2.201 -10.628 1.00 92.56 160 ILE A CA 1
ATOM 1252 C C . ILE A 1 160 ? 17.890 -2.055 -11.699 1.00 92.56 160 ILE A C 1
ATOM 1254 O O . ILE A 1 160 ? 18.094 -0.987 -12.272 1.00 92.56 160 ILE A O 1
ATOM 1258 N N . THR A 1 161 ? 18.579 -3.152 -11.976 1.00 90.75 161 THR A N 1
ATOM 1259 C CA . THR A 1 161 ? 19.694 -3.171 -12.916 1.00 90.75 161 THR A CA 1
ATOM 1260 C C . THR A 1 161 ? 19.219 -3.293 -14.365 1.00 90.75 161 THR A C 1
ATOM 1262 O O . THR A 1 161 ? 18.213 -3.936 -14.677 1.00 90.75 161 THR A O 1
ATOM 1265 N N . ASN A 1 162 ? 20.012 -2.756 -15.296 1.00 89.44 162 ASN A N 1
ATOM 1266 C CA . ASN A 1 162 ? 19.791 -2.950 -16.735 1.00 89.44 162 ASN A CA 1
ATOM 1267 C C . ASN A 1 162 ? 19.828 -4.433 -17.143 1.00 89.44 162 ASN A C 1
ATOM 1269 O O . ASN A 1 162 ? 19.260 -4.815 -18.165 1.00 89.44 162 ASN A O 1
ATOM 1273 N N . GLU A 1 163 ? 20.520 -5.280 -16.382 1.00 91.38 163 GLU A N 1
ATOM 1274 C CA . GLU A 1 163 ? 20.511 -6.727 -16.590 1.00 91.38 163 GLU A CA 1
ATOM 1275 C C . GLU A 1 163 ? 19.167 -7.349 -16.192 1.00 91.38 163 GLU A C 1
ATOM 1277 O O . GLU A 1 163 ? 18.586 -8.071 -17.000 1.00 91.38 163 GLU A O 1
ATOM 1282 N N . GLU A 1 164 ? 18.626 -7.011 -15.014 1.00 92.62 164 GLU A N 1
ATOM 1283 C CA . GLU A 1 164 ? 17.293 -7.458 -14.583 1.00 92.62 164 GLU A CA 1
ATOM 1284 C C . GLU A 1 164 ? 16.210 -7.059 -15.597 1.00 92.62 164 GLU A C 1
ATOM 1286 O O . GLU A 1 164 ? 15.359 -7.887 -15.934 1.00 92.62 164 GLU A O 1
ATOM 1291 N N . ILE A 1 165 ? 16.267 -5.827 -16.119 1.00 92.88 165 ILE A N 1
ATOM 1292 C CA . ILE A 1 165 ? 15.329 -5.313 -17.132 1.00 92.88 165 ILE A CA 1
ATOM 1293 C C . ILE A 1 165 ? 15.452 -6.097 -18.441 1.00 92.88 165 ILE A C 1
ATOM 1295 O O . ILE A 1 165 ? 14.449 -6.597 -18.956 1.00 92.88 165 ILE A O 1
ATOM 1299 N N . ARG A 1 166 ? 16.675 -6.242 -18.975 1.00 91.81 166 ARG A N 1
ATOM 1300 C CA . ARG A 1 166 ? 16.911 -6.971 -20.234 1.00 91.81 166 ARG A CA 1
ATOM 1301 C C . ARG A 1 166 ? 16.477 -8.428 -20.131 1.00 91.81 166 ARG A C 1
ATOM 1303 O O . ARG A 1 166 ? 15.794 -8.906 -21.033 1.00 91.81 166 ARG A O 1
ATOM 1310 N N . ARG A 1 167 ? 16.820 -9.105 -19.030 1.00 93.88 167 ARG A N 1
ATOM 1311 C CA . ARG A 1 167 ? 16.406 -10.490 -18.775 1.00 93.88 167 ARG A CA 1
ATOM 1312 C C . ARG A 1 167 ? 14.887 -10.608 -18.714 1.00 93.88 167 ARG A C 1
ATOM 1314 O O . ARG A 1 167 ? 14.320 -11.440 -19.410 1.00 93.88 167 ARG A O 1
ATOM 1321 N N . SER A 1 168 ? 14.226 -9.737 -17.946 1.00 93.69 168 SER A N 1
ATOM 1322 C CA . SER A 1 168 ? 12.762 -9.736 -17.841 1.00 93.69 168 SER A CA 1
ATOM 1323 C C . SER A 1 168 ? 12.102 -9.586 -19.213 1.00 93.69 168 SER A C 1
ATOM 1325 O O . SER A 1 168 ? 11.204 -10.354 -19.542 1.00 93.69 168 SER A O 1
ATOM 1327 N N . ARG A 1 169 ? 12.576 -8.648 -20.046 1.00 90.25 169 ARG A N 1
ATOM 1328 C CA . ARG A 1 169 ? 12.029 -8.442 -21.394 1.00 90.25 169 ARG A CA 1
ATOM 1329 C C . ARG A 1 169 ? 12.267 -9.646 -22.308 1.00 90.25 169 ARG A C 1
ATOM 1331 O O . ARG A 1 169 ? 11.346 -10.036 -23.018 1.00 90.25 169 ARG A O 1
ATOM 1338 N N . ALA A 1 170 ? 13.464 -10.235 -22.288 1.00 93.31 170 ALA A N 1
ATOM 1339 C CA . ALA A 1 170 ? 13.788 -11.410 -23.101 1.00 93.31 170 ALA A CA 1
ATOM 1340 C C . ALA A 1 170 ? 12.905 -12.623 -22.758 1.00 93.31 170 ALA A C 1
ATOM 1342 O O . ALA A 1 170 ? 12.547 -13.393 -23.643 1.00 93.31 170 ALA A O 1
ATOM 1343 N N . GLU A 1 171 ? 12.514 -12.757 -21.490 1.00 95.25 171 GL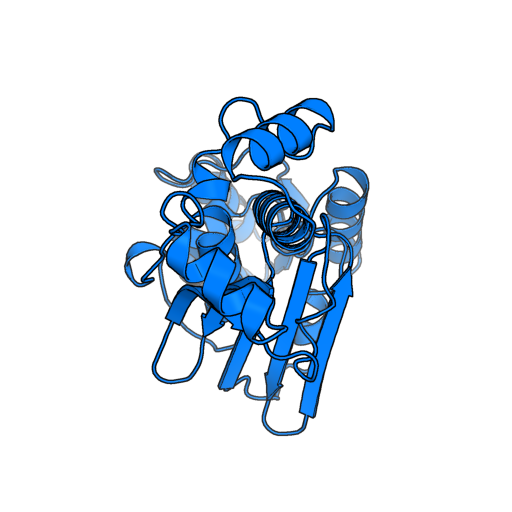U A N 1
ATOM 1344 C CA . GLU A 1 171 ? 11.612 -13.809 -21.006 1.00 95.25 171 GLU A CA 1
ATOM 1345 C C . GLU A 1 171 ? 10.119 -13.451 -21.147 1.00 95.25 171 GLU A C 1
ATOM 1347 O O . GLU A 1 171 ? 9.260 -14.225 -20.732 1.00 95.25 171 GLU A O 1
ATOM 1352 N N . GLY A 1 172 ? 9.780 -12.277 -21.695 1.00 94.69 172 GLY A N 1
ATOM 1353 C CA . GLY A 1 172 ? 8.392 -11.812 -21.798 1.00 94.69 172 GLY A CA 1
ATOM 1354 C C . GLY A 1 172 ? 7.741 -11.453 -20.453 1.00 94.69 172 GLY A C 1
ATOM 1355 O O . GLY A 1 172 ? 6.523 -11.304 -20.382 1.00 94.69 172 GLY A O 1
ATOM 1356 N N . LYS A 1 173 ? 8.535 -11.286 -19.391 1.00 97.62 173 LYS A N 1
ATOM 1357 C CA . LYS A 1 173 ? 8.090 -10.961 -18.029 1.00 97.62 173 LYS A CA 1
ATOM 1358 C C . LYS A 1 173 ? 8.089 -9.457 -17.769 1.00 97.62 173 LYS A C 1
ATOM 1360 O O . LYS A 1 173 ? 8.913 -8.715 -18.314 1.00 97.62 173 LYS A O 1
ATOM 1365 N N . LYS A 1 174 ? 7.230 -9.003 -16.855 1.00 97.56 174 LYS A N 1
ATOM 1366 C CA . LYS A 1 174 ? 7.193 -7.612 -16.370 1.00 97.56 174 LYS A CA 1
ATOM 1367 C C . LYS A 1 174 ? 7.749 -7.520 -14.957 1.00 97.56 174 LYS A C 1
ATOM 1369 O O . LYS A 1 174 ? 7.360 -8.301 -14.095 1.00 97.56 174 LYS A O 1
ATOM 1374 N N . ILE A 1 175 ? 8.610 -6.538 -14.695 1.00 98.12 175 ILE A N 1
ATOM 1375 C CA . ILE A 1 175 ? 9.010 -6.201 -13.325 1.00 98.12 175 ILE A CA 1
ATOM 1376 C C . ILE A 1 175 ? 7.906 -5.340 -12.701 1.00 98.12 175 ILE A C 1
ATOM 1378 O O . ILE A 1 175 ? 7.508 -4.338 -13.288 1.00 98.12 175 ILE A O 1
ATOM 1382 N N . LYS A 1 176 ? 7.426 -5.707 -11.511 1.00 98.31 176 LYS A N 1
ATOM 1383 C CA . LYS A 1 176 ? 6.464 -4.940 -10.703 1.00 98.31 176 LYS A CA 1
ATOM 1384 C C . LYS A 1 176 ? 7.013 -4.749 -9.289 1.00 98.31 176 LYS A C 1
ATOM 1386 O O . LYS A 1 176 ? 7.620 -5.671 -8.745 1.00 98.31 176 LYS A O 1
ATOM 1391 N N . LEU A 1 177 ? 6.803 -3.578 -8.683 1.00 98.44 177 LEU A N 1
ATOM 1392 C CA . LEU A 1 177 ? 7.070 -3.378 -7.256 1.00 98.44 177 LEU A CA 1
ATOM 1393 C C . LEU A 1 177 ? 5.951 -4.065 -6.469 1.00 98.44 177 LEU A C 1
ATOM 1395 O O . LEU A 1 177 ? 4.854 -3.523 -6.337 1.00 98.44 177 LEU A O 1
ATOM 1399 N N . LEU A 1 178 ? 6.217 -5.286 -6.012 1.00 98.44 178 LEU A N 1
ATOM 1400 C CA . LEU A 1 178 ? 5.212 -6.131 -5.391 1.00 98.44 178 LEU A CA 1
ATOM 1401 C C . LEU A 1 178 ? 5.283 -5.996 -3.873 1.00 98.44 178 LEU A C 1
ATOM 1403 O O . LEU A 1 178 ? 6.304 -6.324 -3.270 1.00 98.44 178 LEU A O 1
ATOM 1407 N N . ALA A 1 179 ? 4.183 -5.560 -3.268 1.00 98.50 179 ALA A N 1
ATOM 1408 C CA . ALA A 1 179 ? 3.922 -5.744 -1.851 1.00 98.50 179 ALA A CA 1
ATOM 1409 C C . ALA A 1 179 ? 3.401 -7.167 -1.631 1.00 98.50 179 ALA A C 1
ATOM 1411 O O . ALA A 1 179 ? 2.401 -7.559 -2.229 1.00 98.50 179 ALA A O 1
ATOM 1412 N N . TYR A 1 180 ? 4.097 -7.950 -0.818 1.00 98.44 180 TYR A N 1
ATOM 1413 C CA . TYR A 1 180 ? 3.811 -9.357 -0.583 1.00 98.44 180 TYR A CA 1
ATOM 1414 C C . TYR A 1 180 ? 3.753 -9.644 0.915 1.00 98.44 180 TYR A C 1
ATOM 1416 O O . TYR A 1 180 ? 4.657 -9.265 1.659 1.00 98.44 180 TYR A O 1
ATOM 1424 N N . ALA A 1 181 ? 2.723 -10.365 1.342 1.00 98.06 181 ALA A N 1
ATOM 1425 C CA . ALA A 1 181 ? 2.655 -10.937 2.674 1.00 98.06 181 ALA A CA 1
ATOM 1426 C C . ALA A 1 181 ? 2.051 -12.342 2.632 1.00 98.06 181 ALA A C 1
ATOM 1428 O O . ALA A 1 181 ? 1.057 -12.570 1.949 1.00 98.06 181 ALA A O 1
ATOM 1429 N N . ASP A 1 182 ? 2.626 -13.268 3.386 1.00 96.75 182 ASP A N 1
ATOM 1430 C CA . ASP A 1 182 ? 2.021 -14.549 3.745 1.00 96.75 182 ASP A CA 1
ATOM 1431 C C . ASP A 1 182 ? 2.369 -14.906 5.201 1.00 96.75 182 ASP A C 1
ATOM 1433 O O . ASP A 1 182 ? 2.827 -14.056 5.972 1.00 96.75 182 ASP A O 1
ATOM 1437 N N . ASN A 1 183 ? 2.136 -16.154 5.610 1.00 92.06 183 ASN A N 1
ATOM 1438 C CA . ASN A 1 183 ? 2.434 -16.669 6.953 1.00 92.06 183 ASN A CA 1
ATOM 1439 C C . ASN A 1 183 ? 3.902 -16.572 7.391 1.00 92.06 183 ASN A C 1
ATOM 1441 O O . ASN A 1 183 ? 4.172 -16.616 8.588 1.00 92.06 183 ASN A O 1
ATOM 1445 N N . TYR A 1 184 ? 4.836 -16.371 6.465 1.00 92.25 184 TYR A N 1
ATOM 1446 C CA . TYR A 1 184 ? 6.271 -16.428 6.734 1.00 92.25 184 TYR A CA 1
ATOM 1447 C C . TYR A 1 184 ? 7.012 -15.159 6.321 1.00 92.25 184 TYR A C 1
ATOM 1449 O O . TYR A 1 184 ? 7.996 -14.780 6.954 1.00 92.25 184 TYR A O 1
ATOM 1457 N N . VAL A 1 185 ? 6.564 -14.511 5.248 1.00 95.38 185 VAL A N 1
ATOM 1458 C CA . VAL A 1 185 ? 7.270 -13.403 4.610 1.00 95.38 185 VAL A CA 1
ATOM 1459 C C . VAL A 1 185 ? 6.373 -12.183 4.556 1.00 95.38 185 VAL A C 1
ATOM 1461 O O . VAL A 1 185 ? 5.201 -12.274 4.205 1.00 95.38 185 VAL A O 1
ATOM 1464 N N . VAL A 1 186 ? 6.954 -11.025 4.860 1.00 96.75 186 VAL A N 1
ATOM 1465 C CA . VAL A 1 186 ? 6.344 -9.719 4.630 1.00 96.75 186 VAL A CA 1
ATOM 1466 C C . VAL A 1 186 ? 7.402 -8.814 4.006 1.00 96.75 186 VAL A C 1
ATOM 1468 O O . VAL A 1 186 ? 8.414 -8.494 4.634 1.00 96.75 186 VAL A O 1
ATOM 1471 N N . GLU A 1 187 ? 7.206 -8.444 2.741 1.00 97.56 187 GLU A N 1
ATOM 1472 C CA . GLU A 1 187 ? 8.185 -7.664 1.990 1.00 97.56 187 GLU A CA 1
ATOM 1473 C C . GLU A 1 187 ? 7.571 -6.792 0.893 1.00 97.56 187 GLU A C 1
ATOM 1475 O O . GLU A 1 187 ? 6.476 -7.045 0.393 1.00 97.56 187 GLU A O 1
ATOM 1480 N N . VAL A 1 188 ? 8.326 -5.781 0.468 1.00 98.38 188 VAL A N 1
ATOM 1481 C CA . VAL A 1 188 ? 8.049 -5.013 -0.750 1.00 98.38 188 VAL A CA 1
ATOM 1482 C C . VAL A 1 188 ? 9.288 -5.035 -1.630 1.00 98.38 188 VAL A C 1
ATOM 1484 O O . VAL A 1 188 ? 10.338 -4.539 -1.235 1.00 98.38 188 VAL A O 1
ATOM 1487 N N . SER A 1 189 ? 9.218 -5.614 -2.825 1.00 97.62 189 SER A N 1
ATOM 1488 C CA . SER A 1 189 ? 10.379 -5.618 -3.723 1.00 97.62 189 SER A CA 1
ATOM 1489 C C . SER A 1 189 ? 10.004 -5.750 -5.200 1.00 97.62 189 SER A C 1
ATOM 1491 O O . SER A 1 189 ? 8.927 -6.256 -5.518 1.00 97.62 189 SER A O 1
ATOM 1493 N N . PRO A 1 190 ? 10.878 -5.314 -6.131 1.00 97.75 190 PRO A N 1
ATOM 1494 C CA . PRO A 1 190 ? 10.729 -5.626 -7.542 1.00 97.75 190 PRO A CA 1
ATOM 1495 C C . PRO A 1 190 ? 10.708 -7.141 -7.756 1.00 97.75 190 PRO A C 1
ATOM 1497 O O . PRO A 1 190 ? 11.669 -7.828 -7.396 1.00 97.75 190 PRO A O 1
ATOM 1500 N N . LYS A 1 191 ? 9.631 -7.647 -8.359 1.00 97.19 191 LYS A N 1
ATOM 1501 C CA . LYS A 1 191 ? 9.449 -9.046 -8.760 1.00 97.19 191 LYS A CA 1
ATOM 1502 C C . LYS A 1 191 ? 9.127 -9.120 -10.246 1.00 97.19 191 LYS A C 1
ATOM 1504 O O . LYS A 1 191 ? 8.417 -8.264 -10.766 1.00 97.19 191 LYS A O 1
ATOM 1509 N N . GLN A 1 192 ? 9.636 -10.148 -10.915 1.00 97.31 192 GLN A N 1
ATOM 1510 C CA . GLN A 1 192 ? 9.240 -10.469 -12.283 1.00 97.31 192 GLN A CA 1
ATOM 1511 C C . GLN A 1 192 ? 7.939 -11.272 -12.245 1.00 97.31 192 GLN A C 1
ATOM 1513 O O . GLN A 1 192 ? 7.845 -12.243 -11.497 1.00 97.31 192 GLN A O 1
ATOM 1518 N N . LEU A 1 193 ? 6.952 -10.852 -13.027 1.00 98.06 193 LEU A N 1
ATOM 1519 C CA . LEU A 1 193 ? 5.677 -11.535 -13.190 1.00 98.06 193 LEU A CA 1
ATOM 1520 C C . LEU A 1 193 ? 5.578 -12.121 -14.596 1.00 98.06 193 LEU A C 1
ATOM 1522 O O . LEU A 1 193 ? 5.944 -11.461 -15.574 1.00 98.06 193 LEU A O 1
ATOM 1526 N N . ASP A 1 194 ? 5.058 -13.341 -14.675 1.00 97.62 194 ASP A N 1
ATOM 1527 C CA . ASP A 1 194 ? 4.735 -14.029 -15.922 1.00 97.62 194 ASP A CA 1
ATOM 1528 C C . ASP A 1 194 ? 3.438 -13.494 -16.550 1.00 97.62 194 ASP A C 1
ATOM 1530 O O . ASP A 1 194 ? 2.556 -13.047 -15.814 1.00 97.62 194 ASP A O 1
ATOM 1534 N N . PRO A 1 195 ? 3.251 -13.607 -17.880 1.00 97.00 195 PRO A N 1
ATOM 1535 C CA . PRO A 1 195 ? 2.034 -13.157 -18.568 1.00 97.00 195 PRO A CA 1
ATOM 1536 C C . PRO A 1 195 ? 0.713 -13.734 -18.037 1.00 97.00 195 PRO A C 1
ATOM 1538 O O . PRO A 1 195 ? -0.343 -13.134 -18.228 1.00 97.00 195 PRO A O 1
ATOM 1541 N N . HIS A 1 196 ? 0.760 -14.898 -17.381 1.00 96.56 196 HIS A N 1
ATOM 1542 C CA . HIS A 1 196 ? -0.405 -15.553 -16.778 1.00 96.56 196 HIS A CA 1
ATOM 1543 C C . HIS A 1 196 ? -0.698 -15.097 -15.340 1.00 96.56 196 HIS A C 1
ATOM 1545 O O . HIS A 1 196 ? -1.728 -15.472 -14.778 1.00 96.56 196 HIS A O 1
ATOM 1551 N N . ASP A 1 197 ? 0.188 -14.314 -14.720 1.00 98.06 197 ASP A N 1
ATOM 1552 C CA . ASP A 1 197 ? -0.064 -13.751 -13.399 1.00 98.06 197 ASP A CA 1
ATOM 1553 C C . ASP A 1 197 ? -1.153 -12.664 -13.487 1.00 98.06 197 ASP A C 1
ATOM 1555 O O . ASP A 1 197 ? -1.060 -11.779 -14.342 1.00 98.06 197 ASP A O 1
ATOM 1559 N N . PRO A 1 198 ? -2.183 -12.661 -12.618 1.00 97.00 198 PRO A N 1
ATOM 1560 C CA . PRO A 1 198 ? -3.258 -11.671 -12.706 1.00 97.00 198 PRO A CA 1
ATOM 1561 C C . PRO A 1 198 ? -2.785 -10.229 -12.493 1.00 97.00 198 PRO A C 1
ATOM 1563 O O . PRO A 1 198 ? -3.468 -9.299 -12.919 1.00 97.00 198 PRO A O 1
ATOM 1566 N N . LEU A 1 199 ? -1.629 -10.023 -11.856 1.00 98.31 199 LEU A N 1
ATOM 1567 C CA . LEU A 1 199 ? -1.052 -8.699 -11.643 1.00 98.31 199 LEU A CA 1
ATOM 1568 C C . LEU A 1 199 ? -0.162 -8.240 -12.814 1.00 98.31 199 LEU A C 1
ATOM 1570 O O . LEU A 1 199 ? 0.309 -7.102 -12.817 1.00 98.31 199 LEU A O 1
ATOM 1574 N N . PHE A 1 200 ? 0.060 -9.085 -13.828 1.00 98.12 200 PHE A N 1
ATOM 1575 C CA . PHE A 1 200 ? 0.939 -8.785 -14.962 1.00 98.12 200 PHE A CA 1
ATOM 1576 C C . PHE A 1 200 ? 0.467 -7.578 -15.786 1.00 98.12 200 PHE A C 1
ATOM 1578 O O . PHE A 1 200 ? 1.268 -6.706 -16.120 1.00 98.12 200 PHE A O 1
ATOM 1585 N N . ASN A 1 201 ? -0.835 -7.501 -16.083 1.00 96.94 201 ASN A N 1
ATOM 1586 C CA . ASN A 1 201 ? -1.439 -6.460 -16.933 1.00 96.94 201 ASN A CA 1
ATOM 1587 C C . ASN A 1 201 ? -1.955 -5.239 -16.151 1.00 96.94 201 ASN A C 1
ATOM 1589 O O . ASN A 1 201 ? -2.788 -4.481 -16.651 1.00 96.94 201 ASN A O 1
ATOM 1593 N N . ILE A 1 202 ? -1.502 -5.063 -14.909 1.00 97.94 202 ILE A N 1
ATOM 1594 C CA . ILE A 1 202 ? -1.798 -3.874 -14.107 1.00 97.94 202 ILE A CA 1
ATOM 1595 C C . ILE A 1 202 ? -0.722 -2.839 -14.418 1.00 97.94 202 ILE A C 1
ATOM 1597 O O . ILE A 1 202 ? 0.349 -2.848 -13.813 1.00 97.94 202 ILE A O 1
ATOM 1601 N N . ASP A 1 203 ? -0.977 -1.979 -15.396 1.00 97.19 203 ASP A N 1
ATOM 1602 C CA . ASP A 1 203 ? 0.009 -1.047 -15.949 1.00 97.19 203 ASP A CA 1
ATOM 1603 C C . ASP A 1 203 ? -0.334 0.419 -15.642 1.00 97.19 203 ASP A C 1
ATOM 1605 O O . ASP A 1 203 ? -1.416 0.758 -15.162 1.00 97.19 203 ASP A O 1
ATOM 1609 N N . GLY A 1 204 ? 0.618 1.310 -15.919 1.00 97.06 204 GLY A N 1
ATOM 1610 C CA . GLY A 1 204 ? 0.449 2.740 -15.695 1.00 97.06 204 GLY A CA 1
ATOM 1611 C C . GLY A 1 204 ? 0.310 3.075 -14.209 1.00 97.06 204 GLY A C 1
ATOM 1612 O O . GLY A 1 204 ? 1.052 2.558 -13.380 1.00 97.06 204 GLY A O 1
ATOM 1613 N N . VAL A 1 205 ? -0.629 3.960 -13.875 1.00 96.50 205 VAL A N 1
ATOM 1614 C CA . VAL A 1 205 ? -0.844 4.454 -12.499 1.00 96.50 205 VAL A CA 1
ATOM 1615 C C . VAL A 1 205 ? -1.854 3.628 -11.699 1.00 96.50 205 VAL A C 1
ATOM 1617 O O . VAL A 1 205 ? -2.250 4.021 -10.601 1.00 96.50 205 VAL A O 1
ATOM 1620 N N . GLU A 1 206 ? -2.322 2.510 -12.252 1.00 96.81 206 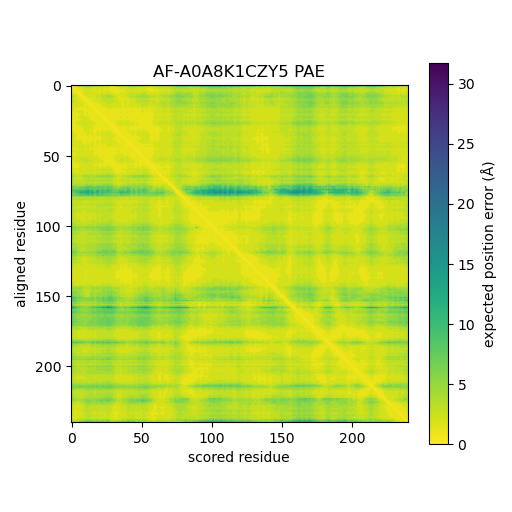GLU A N 1
ATOM 1621 C CA . GLU A 1 206 ? -3.280 1.658 -11.563 1.00 96.81 206 GLU A CA 1
ATOM 1622 C C . GLU A 1 206 ? -2.634 0.879 -10.426 1.00 96.81 206 GLU A C 1
ATOM 1624 O O . GLU A 1 206 ? -1.470 0.470 -10.486 1.00 96.81 206 GLU A O 1
ATOM 1629 N N . ASN A 1 207 ? -3.455 0.624 -9.413 1.00 98.25 207 ASN A N 1
ATOM 1630 C CA . ASN A 1 207 ? -3.136 -0.277 -8.331 1.00 98.25 207 ASN A CA 1
ATOM 1631 C C . ASN A 1 207 ? -3.939 -1.568 -8.472 1.00 98.25 207 ASN A C 1
ATOM 1633 O O . ASN A 1 207 ? -5.020 -1.610 -9.068 1.00 98.25 207 ASN A O 1
ATOM 1637 N N . ALA A 1 208 ? -3.435 -2.613 -7.830 1.00 98.38 208 ALA A N 1
ATOM 1638 C CA . ALA A 1 208 ? -4.183 -3.839 -7.640 1.00 98.38 208 ALA A CA 1
ATOM 1639 C C . ALA A 1 208 ? -3.860 -4.485 -6.296 1.00 98.38 208 ALA A C 1
ATOM 1641 O O . ALA A 1 208 ? -2.737 -4.381 -5.797 1.00 98.38 208 ALA A O 1
ATOM 1642 N N . LEU A 1 209 ? -4.851 -5.175 -5.743 1.00 98.25 209 LEU A N 1
ATOM 1643 C CA . LEU A 1 209 ? -4.742 -5.977 -4.537 1.00 98.25 209 LEU A CA 1
ATOM 1644 C C . LEU A 1 209 ? -5.290 -7.367 -4.826 1.00 98.25 209 LEU A C 1
ATOM 1646 O O . LEU A 1 209 ? -6.420 -7.528 -5.279 1.00 98.25 209 LEU A O 1
ATOM 1650 N N . GLU A 1 210 ? -4.473 -8.364 -4.555 1.00 97.75 210 GLU A N 1
ATOM 1651 C CA . GLU A 1 210 ? -4.802 -9.768 -4.653 1.00 97.75 210 GLU A CA 1
ATOM 1652 C C . GLU A 1 210 ? -4.784 -10.380 -3.250 1.00 97.75 210 GLU A C 1
ATOM 1654 O O . GLU A 1 210 ? -3.772 -10.332 -2.548 1.00 97.75 210 GLU A O 1
ATOM 1659 N N . ILE A 1 211 ? -5.910 -10.966 -2.860 1.00 96.62 211 ILE A N 1
ATOM 1660 C CA . ILE A 1 211 ? -6.149 -11.542 -1.537 1.00 96.62 211 ILE A CA 1
ATOM 1661 C C . ILE A 1 211 ? -6.426 -13.031 -1.713 1.00 96.62 211 ILE A C 1
ATOM 1663 O O . ILE A 1 211 ? -7.247 -13.422 -2.544 1.00 96.62 211 ILE A O 1
ATOM 1667 N N . HIS A 1 212 ? -5.742 -13.856 -0.929 1.00 96.38 212 HIS A N 1
ATOM 1668 C CA . HIS A 1 212 ? -5.987 -15.290 -0.824 1.00 96.38 212 HIS A CA 1
ATOM 1669 C C . HIS A 1 212 ? -6.524 -15.580 0.569 1.00 96.38 212 HIS A C 1
ATOM 1671 O O . HIS A 1 212 ? -5.891 -15.232 1.570 1.00 96.38 212 HIS A O 1
ATOM 1677 N N . ASN A 1 213 ? -7.683 -16.222 0.613 1.00 94.56 213 ASN A N 1
ATOM 1678 C CA . ASN A 1 213 ? -8.288 -16.730 1.832 1.00 94.56 213 ASN A CA 1
ATOM 1679 C C . ASN A 1 213 ? -8.718 -18.187 1.632 1.00 94.56 213 ASN A C 1
ATOM 1681 O O . ASN A 1 213 ? -8.532 -18.760 0.558 1.00 94.56 213 ASN A O 1
ATOM 1685 N N . GLU A 1 214 ? -9.280 -18.792 2.671 1.00 93.44 214 GLU A N 1
ATOM 1686 C CA . GLU A 1 214 ? -9.639 -20.216 2.700 1.00 93.44 214 GLU A CA 1
ATOM 1687 C C . GLU A 1 214 ? -10.614 -20.658 1.600 1.00 93.44 214 GLU A C 1
ATOM 1689 O O . GLU A 1 214 ? -10.646 -21.836 1.246 1.00 93.44 214 GLU A O 1
ATOM 1694 N N . ILE A 1 215 ? -11.410 -19.735 1.051 1.00 93.94 215 ILE A N 1
ATOM 1695 C CA . ILE A 1 215 ? -12.499 -20.066 0.125 1.00 93.94 215 ILE A CA 1
ATOM 1696 C C . ILE A 1 215 ? -12.278 -19.535 -1.294 1.00 93.94 215 ILE A C 1
ATOM 1698 O O . ILE A 1 215 ? -12.911 -20.027 -2.227 1.00 93.94 215 ILE A O 1
ATOM 1702 N N . GLN A 1 216 ? -11.415 -18.531 -1.487 1.00 94.12 216 GLN A N 1
ATOM 1703 C CA . GLN A 1 216 ? -11.241 -17.884 -2.786 1.00 94.12 216 GLN A CA 1
ATOM 1704 C C . GLN A 1 216 ? -9.942 -17.080 -2.934 1.00 94.12 216 GLN A C 1
ATOM 1706 O O . GLN A 1 216 ? -9.242 -16.735 -1.981 1.00 94.12 216 GLN A O 1
ATOM 1711 N N . ARG A 1 217 ? -9.677 -16.714 -4.191 1.00 94.56 217 ARG A N 1
ATOM 1712 C CA . ARG A 1 217 ? -8.677 -15.730 -4.607 1.00 94.56 217 ARG A CA 1
ATOM 1713 C C . ARG A 1 217 ? -9.399 -14.531 -5.211 1.00 94.56 217 ARG A C 1
ATOM 1715 O O . ARG A 1 217 ? -10.068 -14.675 -6.232 1.00 94.56 217 ARG A O 1
ATOM 1722 N N . ILE A 1 218 ? -9.245 -13.359 -4.607 1.00 95.25 218 ILE A N 1
ATOM 1723 C CA 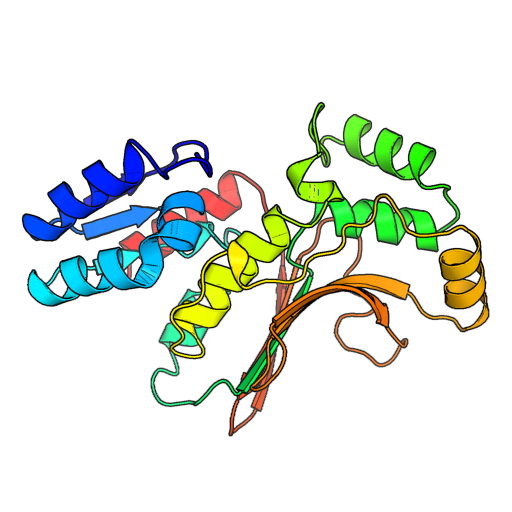. ILE A 1 218 ? -9.868 -12.111 -5.066 1.00 95.25 218 ILE A CA 1
ATOM 1724 C C . ILE A 1 218 ? -8.787 -11.219 -5.661 1.00 95.25 218 ILE A C 1
ATOM 1726 O O . ILE A 1 218 ? -7.737 -11.048 -5.051 1.00 95.25 218 ILE A O 1
ATOM 1730 N N . VAL A 1 219 ? -9.051 -10.622 -6.824 1.00 96.81 219 VAL A N 1
ATOM 1731 C CA . VAL A 1 219 ? -8.207 -9.572 -7.408 1.00 96.81 219 VAL A CA 1
ATOM 1732 C C . VAL A 1 219 ? -9.055 -8.326 -7.609 1.00 96.81 219 VAL A C 1
ATOM 1734 O O . VAL A 1 219 ? -10.065 -8.359 -8.307 1.00 96.81 219 VAL A O 1
ATOM 1737 N N . ILE A 1 220 ? -8.628 -7.225 -7.001 1.00 96.19 220 ILE A N 1
ATOM 1738 C CA . ILE A 1 220 ? -9.254 -5.910 -7.099 1.00 96.19 220 ILE A CA 1
ATOM 1739 C C . ILE A 1 220 ? -8.289 -5.011 -7.861 1.00 96.19 220 ILE A C 1
ATOM 1741 O O . ILE A 1 220 ? -7.124 -4.904 -7.485 1.00 96.19 220 ILE A O 1
ATOM 1745 N N . ARG A 1 221 ? -8.769 -4.350 -8.912 1.00 97.06 221 ARG A N 1
ATOM 1746 C CA . ARG A 1 221 ? -8.008 -3.387 -9.717 1.00 97.06 221 ARG A CA 1
ATOM 1747 C C . ARG A 1 221 ? -8.728 -2.051 -9.702 1.00 97.06 221 ARG A C 1
ATOM 1749 O O . ARG A 1 221 ? -9.950 -2.014 -9.819 1.00 97.06 221 ARG A O 1
ATOM 1756 N N . GLY A 1 222 ? -7.969 -0.969 -9.601 1.00 96.31 222 GLY A N 1
ATOM 1757 C CA . GLY A 1 222 ? -8.518 0.370 -9.741 1.00 96.31 222 GLY A CA 1
ATOM 1758 C C . GLY A 1 222 ? -7.504 1.468 -9.440 1.00 96.31 222 GLY A C 1
ATOM 1759 O O . GLY A 1 222 ? -6.323 1.192 -9.199 1.00 96.31 222 GLY A O 1
ATOM 1760 N N . PRO A 1 223 ? -7.950 2.733 -9.448 1.00 93.75 223 PRO A N 1
ATOM 1761 C CA . PRO A 1 223 ? -7.106 3.867 -9.106 1.00 93.75 223 PRO A CA 1
ATOM 1762 C C . PRO A 1 223 ? -6.511 3.726 -7.702 1.00 93.75 223 PRO A C 1
ATOM 1764 O O . PRO A 1 223 ? -7.221 3.457 -6.734 1.00 93.75 223 PRO A O 1
ATOM 1767 N N . GLY A 1 224 ? -5.199 3.941 -7.585 1.00 89.69 224 GLY A N 1
ATOM 1768 C CA . GLY A 1 224 ? -4.481 3.910 -6.309 1.00 89.69 224 GLY A CA 1
ATOM 1769 C C . GLY A 1 224 ? -4.410 5.238 -5.561 1.00 89.69 224 GLY A C 1
ATOM 1770 O O . GLY A 1 224 ? -3.988 5.272 -4.404 1.00 89.69 224 GLY A O 1
ATOM 1771 N N . ALA A 1 225 ? -4.771 6.322 -6.243 1.00 88.94 225 ALA A N 1
ATOM 1772 C CA . ALA A 1 225 ? -4.575 7.699 -5.818 1.00 88.94 225 ALA A CA 1
ATOM 1773 C C . ALA A 1 225 ? -5.646 8.617 -6.435 1.00 88.94 225 ALA A C 1
ATOM 1775 O O . ALA A 1 225 ? -6.527 8.181 -7.185 1.00 88.94 225 ALA A O 1
ATOM 1776 N N . GLY A 1 226 ? -5.541 9.907 -6.125 1.00 89.38 226 GLY A N 1
ATOM 1777 C CA . GLY A 1 226 ? -6.415 10.958 -6.630 1.00 89.38 226 GLY A CA 1
ATOM 1778 C C . GLY A 1 226 ? -7.311 11.533 -5.527 1.00 89.38 226 GLY A C 1
ATOM 1779 O O . GLY A 1 226 ? -7.904 10.770 -4.761 1.00 89.38 226 GLY A O 1
ATOM 1780 N N . PRO A 1 227 ? -7.442 12.868 -5.439 1.00 90.44 227 PRO A N 1
ATOM 1781 C CA . PRO A 1 227 ? -8.164 13.521 -4.347 1.00 90.44 227 PRO A CA 1
ATOM 1782 C C . PRO A 1 227 ? -9.656 13.170 -4.338 1.00 90.44 227 PRO A C 1
ATOM 1784 O O . PRO A 1 227 ? -10.212 12.899 -3.280 1.00 90.44 227 PRO A O 1
ATOM 1787 N N . ILE A 1 228 ? -10.289 13.092 -5.515 1.00 94.00 228 ILE A N 1
ATOM 1788 C CA . ILE A 1 228 ? -11.704 12.707 -5.643 1.00 94.00 228 ILE A CA 1
ATOM 1789 C C . ILE A 1 228 ? -11.914 11.265 -5.168 1.00 94.00 228 ILE A C 1
ATOM 1791 O O . ILE A 1 228 ? -12.813 11.005 -4.376 1.00 94.00 228 ILE A O 1
ATOM 1795 N N . ASN A 1 229 ? -11.053 10.335 -5.590 1.00 94.06 229 ASN A N 1
ATOM 1796 C CA . ASN A 1 229 ? -11.130 8.938 -5.163 1.00 94.06 229 ASN A CA 1
ATOM 1797 C C . ASN A 1 229 ? -10.938 8.809 -3.641 1.00 94.06 229 ASN A C 1
ATOM 1799 O O . ASN A 1 229 ? -11.672 8.069 -2.990 1.00 94.06 229 ASN A O 1
ATOM 1803 N N . ALA A 1 230 ? -10.002 9.565 -3.057 1.00 93.38 230 ALA A N 1
ATOM 1804 C CA . ALA A 1 230 ? -9.746 9.536 -1.618 1.00 93.38 230 ALA A CA 1
ATOM 1805 C C . ALA A 1 230 ? -10.936 10.104 -0.831 1.00 93.38 230 ALA A C 1
ATOM 1807 O O . ALA A 1 230 ? -11.331 9.526 0.182 1.00 93.38 230 ALA A O 1
ATOM 1808 N N . ALA A 1 231 ? -11.549 11.179 -1.337 1.00 94.69 231 ALA A N 1
ATOM 1809 C CA . ALA A 1 231 ? -12.772 11.742 -0.779 1.00 94.69 231 ALA A CA 1
ATOM 1810 C C . ALA A 1 231 ? -13.937 10.744 -0.836 1.00 94.69 231 ALA A C 1
ATOM 1812 O O . ALA A 1 231 ? -14.627 10.576 0.163 1.00 94.69 231 ALA A O 1
ATOM 1813 N N . TYR A 1 232 ? -14.124 10.019 -1.946 1.00 94.69 232 TYR A N 1
ATOM 1814 C CA . TYR A 1 232 ? -15.128 8.951 -2.029 1.00 94.69 232 TYR A CA 1
ATOM 1815 C C . TYR A 1 232 ? -14.865 7.813 -1.039 1.00 94.69 232 TYR A C 1
ATOM 1817 O O . TYR A 1 232 ? -15.811 7.311 -0.434 1.00 94.69 232 TYR A O 1
ATOM 1825 N N . GLY A 1 233 ? -13.601 7.435 -0.824 1.00 95.12 233 GLY A N 1
ATOM 1826 C CA . GLY A 1 233 ? -13.231 6.476 0.219 1.00 95.12 233 GLY A CA 1
ATOM 1827 C C . GLY A 1 233 ? -13.673 6.948 1.609 1.00 95.12 233 GLY A C 1
ATOM 1828 O O . GLY A 1 233 ? -14.353 6.213 2.319 1.00 95.12 233 GLY A O 1
ATOM 1829 N N . ALA A 1 234 ? -13.370 8.201 1.960 1.00 96.00 234 ALA A N 1
ATOM 1830 C CA . ALA A 1 234 ? -13.782 8.795 3.233 1.00 96.00 234 ALA A CA 1
ATOM 1831 C C . ALA A 1 234 ? -15.312 8.937 3.366 1.00 96.00 234 ALA A C 1
ATOM 1833 O O . ALA A 1 234 ? -15.864 8.662 4.426 1.00 96.00 234 ALA A O 1
ATOM 1834 N N . LEU A 1 235 ? -16.011 9.328 2.295 1.00 95.94 235 LEU A N 1
ATOM 1835 C CA . LEU A 1 235 ? -17.476 9.409 2.277 1.00 95.94 235 LEU A CA 1
ATOM 1836 C C . LEU A 1 235 ? -18.128 8.031 2.421 1.00 95.94 235 LEU A C 1
ATOM 1838 O O . LEU A 1 235 ? -19.151 7.912 3.085 1.00 95.94 235 LEU A O 1
ATOM 1842 N N . THR A 1 236 ? -17.535 6.990 1.839 1.00 94.56 236 THR A N 1
ATOM 1843 C CA . THR A 1 236 ? -18.014 5.611 2.006 1.00 94.56 236 THR A CA 1
ATOM 1844 C C . THR A 1 236 ? -17.921 5.188 3.470 1.00 94.56 236 THR A C 1
ATOM 1846 O O . THR A 1 236 ? -18.884 4.661 4.016 1.00 94.56 236 THR A O 1
ATOM 1849 N N . ASP A 1 237 ? -16.801 5.488 4.130 1.00 95.50 237 ASP A N 1
ATOM 1850 C CA . ASP A 1 237 ? -16.617 5.212 5.559 1.00 95.50 237 ASP A CA 1
ATOM 1851 C C . ASP A 1 237 ? -17.527 6.038 6.474 1.00 95.50 237 ASP A C 1
ATOM 1853 O O . ASP A 1 237 ? -17.731 5.667 7.623 1.00 95.50 237 ASP A O 1
ATOM 1857 N N . LEU A 1 238 ? -18.054 7.166 5.994 1.00 94.75 238 LEU A N 1
ATOM 1858 C CA . LEU A 1 238 ? -19.027 7.962 6.740 1.00 94.75 238 LEU A CA 1
ATOM 1859 C C . LEU A 1 238 ? -20.417 7.314 6.742 1.00 94.75 238 LEU A C 1
ATOM 1861 O O . LEU A 1 238 ? -21.197 7.547 7.661 1.00 94.75 238 LEU A O 1
ATOM 1865 N N . VAL A 1 239 ? -20.730 6.535 5.705 1.00 91.75 239 VAL A N 1
ATOM 1866 C CA . VAL A 1 239 ? -22.033 5.880 5.532 1.00 91.75 239 VAL A CA 1
ATOM 1867 C C . VAL A 1 239 ? -22.073 4.488 6.179 1.00 91.75 239 VAL A C 1
ATOM 1869 O O . VAL A 1 239 ? -23.145 4.067 6.614 1.00 91.75 239 VAL A O 1
ATOM 1872 N N . LEU A 1 240 ? -20.938 3.777 6.236 1.00 86.00 240 LEU A N 1
ATOM 1873 C CA . LEU A 1 240 ? -20.799 2.417 6.796 1.00 86.00 240 LEU A CA 1
ATOM 1874 C C . LEU A 1 240 ? -20.515 2.409 8.314 1.00 86.00 240 LEU A C 1
ATOM 1876 O O . LEU A 1 240 ? -21.096 1.563 9.037 1.00 86.00 240 LEU A O 1
#

Radius of gyration: 17.82 Å; Cα contacts (8 Å, |Δi|>4): 493; chains: 1; bounding box: 42×37×48 Å

Nearest PDB structures (foldseek):
  5avo-assembly1_A  TM=9.560E-01  e=9.195E-33  Sulfurisphaera tokodaii str. 7
  5x9d-assembly1_A-2  TM=9.151E-01  e=7.663E-33  Sulfurisphaera tokodaii str. 7
  3do5-assembly1_A-2  TM=9.355E-01  e=2.374E-24  Archaeoglobus fulgidus
  5xdf-assembly1_A  TM=8.785E-01  e=5.326E-20  Thermus thermophilus HB8
  6a0r-assembly1_A-2  TM=8.780E-01  e=3.515E-18  Thermus thermophilus HB8

Secondary structure (DSSP, 8-state):
-EEEE-PPP-TTT-TTHHHHHHHHHTTT-EEEE--HHHHHHHHHHHHHHHHHTT--EE-GGGSSTTSSSSHHHHT-TTS-EEEEEEE--HHHHHHHHHHHHT--HHHHHHHHHHTTSS-S--HHHHTSHHHHHHHHHHHHHHS-----GGG-EE--STT--HHHHHHHHHTT-EEEEEEEEESS-EEEEEEEE-TTSTTTT--TTEEEEEEEESS-EEEEEEE---HHHHHHHHHHHHH-

Mean predicted aligned error: 3.16 Å

Foldseek 3Di:
DEDEEPDEEDQPARPPPLVVLLVCLLVQYEYEYLHLRNCQAPVVVSVVSNVVRVYYYFHCCNWLQLFRLQVVLVVVVPWAWFKKKKLGFQLQLALLQVLLVPDDNVVSNVVCVVVVVADPDNPCQQQCVSVLSNLSNNCCRRNVDDDHSVVEAEGGNPPQDPVNSVVLNVQVWGWGQMQIDGPPHGYTYTDTDDPPPPCRPQHHRKMWMWTDTPPDIDITIDHNDDPVSNVNSSVVSVVD

Sequence (240 aa):
EVVVDTSSPNYNDGEPSVSLYIKALSRGIHVITVNKAPLALEFQKLFEVAEKHGSKIGFQGTVMSGTPSINLYRVQPLVEVFKIRGILNGTTNYILSRIYDGLDFNSALKEAKEKGYAEEDPTLDLNGFDAAAKLTILVNLMMNRNLRLRDFKFRGIQNITNEEIRRSRAEGKKIKLLAYADNYVVEVSPKQLDPHDPLFNIDGVENALEIHNEIQRIVIRGPGAGPINAAYGALTDLVL

Solvent-accessible surface area (backbone atoms only — not comparable to full-atom values): 12461 Å² total; per-residue (Å²): 111,72,46,78,44,80,59,83,66,33,79,88,79,16,62,69,56,42,64,50,48,52,59,36,14,65,69,46,24,24,40,31,32,46,38,45,25,37,45,24,70,40,42,66,64,54,51,53,41,14,59,77,40,75,21,52,79,28,49,30,15,41,38,36,7,44,33,69,65,52,61,53,52,66,76,47,81,83,61,59,40,56,34,39,38,25,36,63,41,23,48,51,30,27,33,39,41,38,37,72,77,69,40,53,71,68,60,22,48,50,52,30,38,77,71,66,56,34,60,98,78,41,58,51,53,39,46,23,49,54,32,40,40,40,46,35,42,49,42,31,67,56,53,73,45,90,65,41,63,88,73,46,53,60,43,32,64,81,76,67,47,76,63,59,53,52,52,29,54,76,71,63,26,46,60,40,61,33,30,38,37,46,93,87,48,52,36,20,33,69,40,78,33,49,81,84,40,88,69,49,84,59,51,39,53,36,17,34,44,36,42,33,38,87,87,51,76,48,76,49,76,37,51,30,58,56,72,68,33,26,49,50,13,45,52,4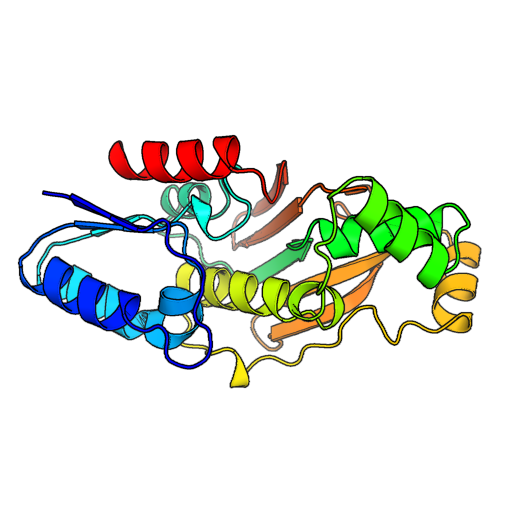9,45,72,74,108